Protein AF-A0A920VA61-F1 (afdb_monomer_lite)

pLDDT: mean 78.18, std 18.2, range [31.7, 97.75]

Secondary structure (DSSP, 8-state):
-------TTT--TTT--EEEE--TT-B-SS--S--SSEE-TT--EEPPPPBTTB--HHHHHHHHHHHHHHHTT--HHHHHHHHHHHHHHHHHSSTTGGGGGGTT--GGGGTTTTSBSSSSSBPTT--GGGSHHHHHH---SSS-TTSSS---EEEE-----S--S--S--SS-TT----S----

Radius of gyration: 20.21 Å; chains: 1; bounding box: 41×52×52 Å

Sequence (184 aa):
MERITRTSKNIRPDYNSVVEIYSGHGNSEQFYDFLEVNTDENGNISCPEPTSNYLPSCYQAGVIMKKLCLDEGKSESTCTDLATKTRDEFNKFPGASGIRVLFGADNQSWLDAGQARNTYLPAFNYRPKKSVQYALALRNEGYGDDKDRFRWGFIGSSDTHSSRAGHGFKQLLREMQPNHGSRQ

Structure (mmCIF, N/CA/C/O backbone):
data_AF-A0A920VA61-F1
#
_entry.id   AF-A0A920VA61-F1
#
loop_
_atom_site.group_PDB
_atom_site.id
_atom_site.type_symbol
_atom_site.label_atom_id
_atom_site.label_alt_id
_atom_site.label_comp_id
_atom_site.label_asym_id
_atom_site.label_entity_id
_atom_site.label_seq_id
_atom_site.pdbx_PDB_ins_code
_atom_site.Cartn_x
_atom_site.Cartn_y
_atom_site.Cartn_z
_atom_site.occupancy
_atom_site.B_iso_or_equiv
_atom_site.auth_seq_id
_atom_site.auth_comp_id
_atom_site.auth_asym_id
_atom_site.auth_atom_id
_atom_site.pdbx_PDB_model_num
ATOM 1 N N . MET A 1 1 ? 0.201 14.032 -11.549 1.00 33.72 1 MET A N 1
ATOM 2 C CA . MET A 1 1 ? 1.434 13.239 -11.772 1.00 33.72 1 MET A CA 1
ATOM 3 C C . MET A 1 1 ? 2.609 14.027 -11.220 1.00 33.72 1 MET A C 1
ATOM 5 O O . MET A 1 1 ? 3.265 14.759 -11.950 1.00 33.72 1 MET A O 1
ATOM 9 N N . GLU A 1 2 ? 2.795 13.977 -9.906 1.00 36.62 2 GLU A N 1
ATOM 10 C CA . GLU A 1 2 ? 3.690 14.898 -9.208 1.00 36.62 2 GLU A CA 1
ATOM 11 C C . GLU A 1 2 ? 5.118 14.353 -9.127 1.00 36.62 2 GLU A C 1
ATOM 13 O O . GLU A 1 2 ? 5.369 13.150 -8.990 1.00 36.62 2 GLU A O 1
ATOM 18 N N . ARG A 1 3 ? 6.047 15.282 -9.322 1.00 38.53 3 ARG A N 1
ATOM 19 C CA . ARG A 1 3 ? 7.444 15.105 -9.694 1.00 38.53 3 ARG A CA 1
ATOM 20 C C . ARG A 1 3 ? 8.251 14.662 -8.468 1.00 38.53 3 ARG A C 1
ATOM 22 O O . ARG A 1 3 ? 9.021 15.445 -7.928 1.00 38.53 3 ARG A O 1
ATOM 29 N N . ILE A 1 4 ? 8.106 13.403 -8.032 1.00 45.41 4 ILE A N 1
ATOM 30 C CA . ILE A 1 4 ? 9.062 12.798 -7.087 1.00 45.41 4 ILE A CA 1
ATOM 31 C C . ILE A 1 4 ? 10.419 12.745 -7.791 1.00 45.41 4 ILE A C 1
ATOM 33 O O . ILE A 1 4 ? 10.685 11.857 -8.597 1.00 45.41 4 ILE A O 1
ATOM 37 N N . THR A 1 5 ? 11.200 13.799 -7.558 1.00 41.66 5 THR A N 1
ATOM 38 C CA . THR A 1 5 ? 12.639 13.962 -7.776 1.00 41.66 5 THR A CA 1
ATOM 39 C C . THR A 1 5 ? 13.275 12.932 -8.713 1.00 41.66 5 THR A C 1
ATOM 41 O O . THR A 1 5 ? 14.018 12.043 -8.304 1.00 41.66 5 THR A O 1
ATOM 44 N N . ARG A 1 6 ? 13.072 13.129 -10.023 1.00 47.88 6 ARG A N 1
ATOM 45 C CA . ARG A 1 6 ? 13.936 12.583 -11.085 1.00 47.88 6 ARG A CA 1
ATOM 46 C C . ARG A 1 6 ? 15.302 13.290 -11.081 1.00 47.88 6 ARG A C 1
ATOM 48 O O . ARG A 1 6 ? 15.748 13.811 -12.095 1.00 47.88 6 ARG A O 1
ATOM 55 N N . THR A 1 7 ? 15.934 13.409 -9.918 1.00 46.28 7 THR A N 1
ATOM 56 C CA . THR A 1 7 ? 17.282 13.962 -9.789 1.00 46.28 7 THR A CA 1
ATOM 57 C C . THR A 1 7 ? 18.293 12.827 -9.926 1.00 46.28 7 THR A C 1
ATOM 59 O O . THR A 1 7 ? 18.050 11.694 -9.505 1.00 46.28 7 THR A O 1
ATOM 62 N N . SER A 1 8 ? 19.455 13.123 -10.509 1.00 50.84 8 SER A N 1
ATOM 63 C CA . SER A 1 8 ? 20.510 12.142 -10.809 1.00 50.84 8 SER A CA 1
ATOM 64 C C . SER A 1 8 ? 21.025 11.348 -9.600 1.00 50.84 8 SER A C 1
ATOM 66 O O . SER A 1 8 ? 21.636 10.299 -9.775 1.00 50.84 8 SER A O 1
ATOM 68 N N . LYS A 1 9 ? 20.771 11.810 -8.366 1.00 54.69 9 LYS A N 1
ATOM 69 C CA . LYS A 1 9 ? 21.182 11.107 -7.140 1.00 54.69 9 LYS A CA 1
ATOM 70 C C . LYS A 1 9 ? 20.395 9.817 -6.876 1.00 54.69 9 LYS A C 1
ATOM 72 O O . LYS A 1 9 ? 20.968 8.897 -6.302 1.00 54.69 9 LYS A O 1
ATOM 77 N N . ASN A 1 10 ? 19.128 9.733 -7.296 1.00 57.53 10 ASN A N 1
ATOM 78 C CA . ASN A 1 10 ? 18.226 8.640 -6.899 1.00 57.53 10 ASN A CA 1
ATOM 79 C C . ASN A 1 10 ? 17.954 7.609 -8.008 1.00 57.53 10 ASN A C 1
ATOM 81 O O . ASN A 1 10 ? 17.426 6.536 -7.726 1.00 57.53 10 ASN A O 1
ATOM 85 N N . ILE A 1 11 ? 18.316 7.906 -9.259 1.00 66.56 11 ILE A N 1
ATOM 86 C CA . ILE A 1 11 ? 18.163 6.998 -10.402 1.00 66.56 11 ILE A CA 1
ATOM 87 C C . ILE A 1 11 ? 19.567 6.615 -10.874 1.00 66.56 11 ILE A C 1
ATOM 89 O O . ILE A 1 11 ? 20.287 7.448 -11.419 1.00 66.56 11 ILE A O 1
ATOM 93 N N . ARG A 1 12 ? 19.962 5.357 -10.639 1.00 67.44 12 ARG A N 1
ATOM 94 C CA . ARG A 1 12 ? 21.298 4.814 -10.951 1.00 67.44 12 ARG A CA 1
ATOM 95 C C . ARG A 1 12 ? 21.207 3.608 -11.898 1.00 67.44 12 ARG A C 1
ATOM 97 O O . ARG A 1 12 ? 21.335 2.470 -11.440 1.00 67.44 12 ARG A O 1
ATOM 104 N N . PRO A 1 13 ? 20.959 3.820 -13.206 1.00 71.06 13 PRO A N 1
ATOM 105 C CA . PRO A 1 13 ? 20.858 2.733 -14.185 1.00 71.06 13 PRO A CA 1
ATOM 106 C C . PRO A 1 13 ? 22.160 1.940 -14.354 1.00 71.06 13 PRO A C 1
ATOM 108 O O . PRO A 1 13 ? 22.141 0.825 -14.855 1.00 71.06 13 PRO A O 1
ATOM 111 N N . ASP A 1 14 ? 23.281 2.521 -13.929 1.00 70.62 14 ASP A N 1
ATOM 112 C CA . ASP A 1 14 ? 24.632 1.973 -13.997 1.00 70.62 14 ASP A CA 1
ATOM 113 C C . ASP A 1 14 ? 24.973 0.993 -12.862 1.00 70.62 14 ASP A C 1
ATOM 115 O O . ASP A 1 14 ? 25.977 0.293 -12.955 1.00 70.62 14 ASP A O 1
ATOM 119 N N . TYR A 1 15 ? 24.177 0.945 -11.787 1.00 71.44 15 TYR A N 1
ATOM 120 C CA . TYR A 1 15 ? 24.541 0.207 -10.570 1.00 71.44 15 TYR A CA 1
ATOM 121 C C . TYR A 1 15 ? 24.052 -1.247 -10.553 1.00 71.44 15 TYR A C 1
ATOM 123 O O . TYR A 1 15 ? 24.735 -2.121 -10.032 1.00 71.44 15 TYR A O 1
ATOM 131 N N . ASN A 1 16 ? 22.880 -1.513 -11.135 1.00 71.06 16 ASN A N 1
ATOM 132 C CA . ASN A 1 16 ? 22.281 -2.847 -11.189 1.00 71.06 16 ASN A CA 1
ATOM 133 C C . ASN A 1 16 ? 21.978 -3.195 -12.645 1.00 71.06 16 ASN A C 1
ATOM 135 O O . ASN A 1 16 ? 21.268 -2.443 -13.310 1.00 71.06 16 ASN A O 1
ATOM 139 N N . SER A 1 17 ? 22.487 -4.330 -13.125 1.00 79.88 17 SER A N 1
ATOM 140 C CA . SER A 1 17 ? 22.298 -4.800 -14.505 1.00 79.88 17 SER A CA 1
ATOM 141 C C . SER A 1 17 ? 21.297 -5.949 -14.631 1.00 79.88 17 SER A C 1
ATOM 143 O O . SER A 1 17 ? 20.856 -6.244 -15.739 1.00 79.88 17 SER A O 1
ATOM 145 N N . VAL A 1 18 ? 20.918 -6.589 -13.522 1.00 86.94 18 VAL A N 1
ATOM 146 C CA . VAL A 1 18 ? 19.998 -7.733 -13.492 1.00 86.94 18 VAL A CA 1
ATOM 147 C C . VAL A 1 18 ? 18.999 -7.564 -12.353 1.00 86.94 18 VAL A C 1
ATOM 149 O O . VAL A 1 18 ? 19.363 -7.095 -11.276 1.00 86.94 18 VAL A O 1
ATOM 152 N N . VAL A 1 19 ? 17.750 -7.962 -12.595 1.00 87.31 19 VAL A N 1
ATOM 153 C CA . VAL A 1 19 ? 16.692 -8.055 -11.584 1.00 87.31 19 VAL A CA 1
ATOM 154 C C . VAL A 1 19 ? 16.135 -9.474 -11.569 1.00 87.31 19 VAL A C 1
ATOM 156 O O . VAL A 1 19 ? 15.810 -10.036 -12.617 1.00 87.31 19 VAL A O 1
ATOM 159 N N . GLU A 1 20 ? 16.032 -10.049 -10.374 1.00 84.38 20 GLU A N 1
ATOM 160 C CA . GLU A 1 20 ? 15.260 -11.269 -10.159 1.00 84.38 20 GLU A CA 1
ATOM 161 C C . GLU A 1 20 ? 13.772 -10.928 -10.225 1.00 84.38 20 GLU A C 1
ATOM 163 O O . GLU A 1 20 ? 13.302 -10.026 -9.532 1.00 84.38 20 GLU A O 1
ATOM 168 N N . ILE A 1 21 ? 13.054 -11.618 -11.102 1.00 81.19 21 ILE A N 1
ATOM 169 C CA . ILE A 1 21 ? 11.605 -11.518 -11.254 1.00 81.19 21 ILE A CA 1
ATOM 170 C C . ILE A 1 21 ? 11.008 -12.876 -10.950 1.00 81.19 21 ILE A C 1
ATOM 172 O O . ILE A 1 21 ? 11.644 -13.883 -11.246 1.00 81.19 21 ILE A O 1
ATOM 176 N N . TYR A 1 22 ? 9.773 -12.905 -10.454 1.00 70.25 22 TYR A N 1
ATOM 177 C CA . TYR A 1 22 ? 9.118 -14.135 -10.010 1.00 70.25 22 TYR A CA 1
ATOM 178 C C . TYR A 1 22 ? 9.827 -14.708 -8.773 1.00 70.25 22 TYR A C 1
ATOM 180 O O . TYR A 1 22 ? 10.941 -15.203 -8.844 1.00 70.25 22 TYR A O 1
ATOM 188 N N . SER A 1 23 ? 9.159 -14.625 -7.626 1.00 65.38 23 SER A N 1
ATOM 189 C CA . SER A 1 23 ? 9.525 -15.306 -6.383 1.00 65.38 23 SER A CA 1
ATOM 190 C C . SER A 1 23 ? 8.261 -15.969 -5.836 1.00 65.38 23 SER A C 1
ATOM 192 O O . SER A 1 23 ? 7.143 -15.482 -6.044 1.00 65.38 23 SER A O 1
ATOM 194 N N . GLY A 1 24 ? 8.406 -17.085 -5.117 1.00 63.78 24 GLY A N 1
ATOM 195 C CA . GLY A 1 24 ? 7.288 -17.723 -4.417 1.00 63.78 24 GLY A CA 1
ATOM 196 C C . GLY A 1 24 ? 6.552 -16.797 -3.432 1.00 63.78 24 GLY A C 1
ATOM 197 O O . GLY A 1 24 ? 5.449 -17.137 -3.003 1.00 63.78 24 GLY A O 1
ATOM 198 N N . HIS A 1 25 ? 7.127 -15.633 -3.106 1.00 66.38 25 HIS A N 1
ATOM 199 C CA . HIS A 1 25 ? 6.626 -14.653 -2.140 1.00 66.38 25 HIS A CA 1
ATOM 200 C C . HIS A 1 25 ? 5.669 -13.584 -2.712 1.00 66.38 25 HIS A C 1
ATOM 202 O O . HIS A 1 25 ? 5.235 -12.705 -1.967 1.00 66.38 25 HIS A O 1
ATOM 208 N N . GLY A 1 26 ? 5.289 -13.670 -3.993 1.00 71.12 26 GLY A N 1
ATOM 209 C CA . GLY A 1 26 ? 4.252 -12.823 -4.603 1.00 71.12 26 GLY A CA 1
ATOM 210 C C . GLY A 1 26 ? 4.742 -11.940 -5.754 1.00 71.12 26 GLY A C 1
ATOM 211 O O . GLY A 1 26 ? 5.937 -11.820 -6.005 1.00 71.12 26 GLY A O 1
ATOM 212 N N . ASN A 1 27 ? 3.797 -11.338 -6.479 1.00 79.00 27 ASN A N 1
ATOM 213 C CA . ASN A 1 27 ? 4.038 -10.455 -7.620 1.00 79.00 27 ASN A CA 1
ATOM 214 C C . ASN A 1 27 ? 4.341 -9.031 -7.126 1.00 79.00 27 ASN A C 1
ATOM 216 O O . ASN A 1 27 ? 3.479 -8.348 -6.563 1.00 79.00 27 ASN A O 1
ATOM 220 N N . SER A 1 28 ? 5.582 -8.594 -7.337 1.00 81.88 28 SER A N 1
ATOM 221 C CA . SER A 1 28 ? 6.092 -7.276 -6.935 1.00 81.88 28 SER A CA 1
ATOM 222 C C . SER A 1 28 ? 6.462 -6.387 -8.132 1.00 81.88 28 SER A C 1
ATOM 224 O O . SER A 1 28 ? 6.746 -5.196 -7.990 1.00 81.88 28 SER A O 1
ATOM 226 N N . GLU A 1 29 ? 6.442 -6.954 -9.334 1.00 87.12 29 GLU A N 1
ATOM 227 C CA . GLU A 1 29 ? 7.012 -6.373 -10.540 1.00 87.12 29 GLU A CA 1
ATOM 228 C C . GLU A 1 29 ? 6.020 -5.471 -11.274 1.00 87.12 29 GLU A C 1
ATOM 230 O O . GLU A 1 29 ? 6.430 -4.489 -11.899 1.00 87.12 29 GLU A O 1
ATOM 235 N N . GLN A 1 30 ? 4.726 -5.797 -11.205 1.00 89.12 30 GLN A N 1
ATOM 236 C CA . GLN A 1 30 ? 3.655 -5.028 -11.838 1.00 89.12 30 GLN A CA 1
ATOM 237 C C . GLN A 1 30 ? 3.423 -3.713 -11.109 1.00 89.12 30 GLN A C 1
ATOM 239 O O . GLN A 1 30 ? 3.317 -3.755 -9.897 1.00 89.12 30 GLN A O 1
ATOM 244 N N . PHE A 1 31 ? 3.278 -2.590 -11.816 1.00 91.19 31 PHE A N 1
ATOM 245 C CA . PHE A 1 31 ? 2.952 -1.281 -11.244 1.00 91.19 31 PHE A CA 1
ATOM 246 C C . PHE A 1 31 ? 1.446 -1.127 -10.976 1.00 91.19 31 PHE A C 1
ATOM 248 O O . PHE A 1 31 ? 0.617 -1.563 -11.776 1.00 91.19 31 PHE A O 1
ATOM 255 N N . TYR A 1 32 ? 1.106 -0.429 -9.890 1.00 90.12 32 TYR A N 1
ATOM 256 C CA . TYR A 1 32 ? -0.264 -0.050 -9.544 1.00 90.12 32 TYR A CA 1
ATOM 257 C C . TYR A 1 32 ? -0.347 1.443 -9.231 1.00 90.12 32 TYR A C 1
ATOM 259 O O . TYR A 1 32 ? 0.522 1.994 -8.560 1.00 90.12 32 TYR A O 1
ATOM 267 N N . ASP A 1 33 ? -1.412 2.099 -9.684 1.00 90.06 33 ASP A N 1
ATOM 268 C CA . ASP A 1 33 ? -1.603 3.536 -9.476 1.00 90.06 33 ASP A CA 1
ATOM 269 C C . ASP A 1 33 ? -2.305 3.818 -8.139 1.00 90.06 33 ASP A C 1
ATOM 271 O O . ASP A 1 33 ? -3.480 4.176 -8.074 1.00 90.06 33 ASP A O 1
ATOM 275 N N . PHE A 1 34 ? -1.587 3.574 -7.045 1.00 91.00 34 PHE A N 1
ATOM 276 C CA . PHE A 1 34 ? -1.954 4.029 -5.707 1.00 91.00 34 PHE A CA 1
ATOM 277 C C . PHE A 1 34 ? -0.714 4.536 -4.974 1.00 91.00 34 PHE A C 1
ATOM 279 O O . PHE A 1 34 ? 0.418 4.339 -5.418 1.00 91.00 34 PHE A O 1
ATOM 286 N N . LEU A 1 35 ? -0.922 5.197 -3.840 1.00 88.50 35 LEU A N 1
ATOM 287 C CA . LEU A 1 35 ? 0.160 5.626 -2.964 1.00 88.50 35 LEU A CA 1
ATOM 288 C C . LEU A 1 35 ? -0.001 4.962 -1.604 1.00 88.50 35 LEU A C 1
ATOM 290 O O . LEU A 1 35 ? -1.079 4.933 -1.019 1.00 88.50 35 LEU A O 1
ATOM 294 N N . GLU A 1 36 ? 1.102 4.430 -1.101 1.00 88.62 36 GLU A N 1
ATOM 295 C CA . GLU A 1 36 ? 1.215 3.921 0.258 1.00 88.62 36 GLU A CA 1
ATOM 296 C C . GLU A 1 36 ? 1.186 5.043 1.305 1.00 88.62 36 GLU A C 1
ATOM 298 O O . GLU A 1 36 ? 0.766 4.828 2.440 1.00 88.62 36 GLU A O 1
ATOM 303 N N . VAL A 1 37 ? 1.701 6.206 0.907 1.00 89.00 37 VAL A N 1
ATOM 304 C CA . VAL A 1 37 ? 2.064 7.371 1.704 1.00 89.00 37 VAL A CA 1
ATOM 305 C C . VAL A 1 37 ? 2.105 8.553 0.734 1.00 89.00 37 VAL A C 1
ATOM 307 O O . VAL A 1 37 ? 2.678 8.443 -0.352 1.00 89.00 37 VAL A O 1
ATOM 310 N N . ASN A 1 38 ? 1.518 9.679 1.120 1.00 89.19 38 ASN A N 1
ATOM 311 C CA . ASN A 1 38 ? 1.652 10.931 0.390 1.00 89.19 38 ASN A CA 1
ATOM 312 C C . ASN A 1 38 ? 2.906 11.661 0.866 1.00 89.19 38 ASN A C 1
ATOM 314 O O . ASN A 1 38 ? 3.210 11.676 2.058 1.00 89.19 38 ASN A O 1
ATOM 318 N N . THR A 1 39 ? 3.633 12.272 -0.061 1.00 86.94 39 THR A N 1
ATOM 319 C CA . THR A 1 39 ? 4.787 13.116 0.254 1.00 86.94 39 THR A CA 1
ATOM 320 C C . THR A 1 39 ? 4.641 14.417 -0.511 1.00 86.94 39 THR A C 1
ATOM 322 O O . THR A 1 39 ? 4.527 14.377 -1.736 1.00 86.94 39 THR A O 1
ATOM 325 N N . ASP A 1 40 ? 4.599 15.537 0.206 1.00 87.19 40 ASP A N 1
ATOM 326 C CA . ASP A 1 40 ? 4.502 16.867 -0.399 1.00 87.19 40 ASP A CA 1
ATOM 327 C C . ASP A 1 40 ? 5.866 17.364 -0.925 1.00 87.19 40 ASP A C 1
ATOM 329 O O . ASP A 1 40 ? 6.901 16.710 -0.762 1.00 87.19 40 ASP A O 1
ATOM 333 N N . GLU A 1 41 ? 5.879 18.537 -1.562 1.00 84.88 41 GLU A N 1
ATOM 334 C CA . GLU A 1 41 ? 7.100 19.150 -2.110 1.00 84.88 41 GLU A CA 1
ATOM 335 C C . GLU A 1 41 ? 8.163 19.467 -1.043 1.00 84.88 41 GLU A C 1
ATOM 337 O O . GLU A 1 41 ? 9.357 19.491 -1.344 1.00 84.88 41 GLU A O 1
ATOM 342 N N . ASN A 1 42 ? 7.743 19.664 0.210 1.00 84.75 42 ASN A N 1
ATOM 343 C CA . ASN A 1 42 ? 8.620 19.931 1.349 1.00 84.75 42 ASN A CA 1
ATOM 344 C C . ASN A 1 42 ? 9.154 18.638 1.993 1.00 84.75 42 ASN A C 1
ATOM 346 O O . ASN A 1 42 ? 9.968 18.699 2.915 1.00 84.75 42 ASN A O 1
ATOM 350 N N . GLY A 1 43 ? 8.715 17.469 1.517 1.00 83.12 43 GLY A N 1
ATOM 351 C CA . GLY A 1 43 ? 9.067 16.166 2.070 1.00 83.12 43 GLY A CA 1
ATOM 352 C C . GLY A 1 43 ? 8.220 15.747 3.273 1.00 83.12 43 GLY A C 1
ATOM 353 O O . GLY A 1 43 ? 8.546 14.745 3.912 1.00 83.12 43 GLY A O 1
ATOM 354 N N . ASN A 1 44 ? 7.142 16.468 3.594 1.00 86.25 44 ASN A N 1
ATOM 355 C CA . ASN A 1 44 ? 6.228 16.064 4.654 1.00 86.25 44 ASN A CA 1
ATOM 356 C C . ASN A 1 44 ? 5.419 14.855 4.209 1.00 86.25 44 ASN A C 1
ATOM 358 O O . ASN A 1 44 ? 4.913 14.783 3.088 1.00 86.25 44 ASN A O 1
ATOM 362 N N . ILE A 1 45 ? 5.280 13.917 5.133 1.00 88.62 45 ILE A N 1
ATOM 363 C CA . ILE A 1 45 ? 4.609 12.649 4.918 1.00 88.62 45 ILE A CA 1
ATOM 364 C C . ILE A 1 45 ? 3.188 12.724 5.483 1.00 88.62 45 ILE A C 1
ATOM 366 O O . ILE A 1 45 ? 3.005 13.104 6.637 1.00 88.62 45 ILE A O 1
ATOM 370 N N . SER A 1 46 ? 2.192 12.302 4.704 1.00 90.25 46 SER A N 1
ATOM 371 C CA . SER A 1 46 ? 0.806 12.163 5.161 1.00 90.25 46 SER A CA 1
ATOM 372 C C . SER A 1 46 ? 0.179 10.841 4.721 1.00 90.25 46 SER A C 1
ATOM 374 O O . SER A 1 46 ? 0.647 10.167 3.798 1.00 90.25 46 SER A O 1
ATOM 376 N N . CYS A 1 47 ? -0.865 10.420 5.434 1.00 92.69 47 CYS A N 1
ATOM 377 C CA . CYS A 1 47 ? -1.571 9.180 5.139 1.00 92.69 47 CYS A CA 1
ATOM 378 C C . CYS A 1 47 ? -2.594 9.392 4.004 1.00 92.69 47 CYS A C 1
ATOM 380 O O . CYS A 1 47 ? -3.450 10.266 4.139 1.00 92.69 47 CYS A O 1
ATOM 382 N N . PRO A 1 48 ? -2.530 8.633 2.895 1.00 93.25 48 PRO A N 1
ATOM 383 C CA . PRO A 1 48 ? -3.514 8.727 1.823 1.00 93.25 48 PRO A CA 1
ATOM 384 C C . PRO A 1 48 ? -4.865 8.138 2.236 1.00 93.25 48 PRO A C 1
ATOM 386 O O . PRO A 1 48 ? -4.948 7.273 3.110 1.00 93.25 48 PRO A O 1
ATOM 389 N N . GLU A 1 49 ? -5.921 8.587 1.560 1.00 94.44 49 GLU A N 1
ATOM 390 C CA . GLU A 1 49 ? -7.249 7.991 1.689 1.00 94.44 49 GLU A CA 1
ATOM 391 C C . GLU A 1 49 ? -7.308 6.613 0.997 1.00 94.44 49 GLU A C 1
ATOM 393 O O . GLU A 1 49 ? -6.610 6.388 -0.002 1.00 94.44 49 GLU A O 1
ATOM 398 N N . PRO A 1 50 ? -8.133 5.672 1.492 1.00 95.44 50 PRO A N 1
ATOM 399 C CA . PRO A 1 50 ? -8.330 4.380 0.854 1.00 95.44 50 PRO A CA 1
ATOM 400 C C . PRO A 1 50 ? -8.926 4.519 -0.543 1.00 95.44 50 PRO A C 1
ATOM 402 O O . PRO A 1 50 ? -9.745 5.395 -0.819 1.00 95.44 50 PRO A O 1
ATOM 405 N N . THR A 1 51 ? -8.571 3.585 -1.416 1.00 93.81 51 THR A N 1
ATOM 406 C CA . THR A 1 51 ? -9.144 3.474 -2.759 1.00 93.81 51 THR A CA 1
ATOM 407 C C . THR A 1 51 ? -9.817 2.117 -2.929 1.00 93.81 51 THR A C 1
ATOM 409 O O . THR A 1 51 ? -9.673 1.215 -2.099 1.00 93.81 51 THR A O 1
ATOM 412 N N . SER A 1 52 ? -10.530 1.924 -4.040 1.00 92.44 52 SER A N 1
ATOM 413 C CA . SER A 1 52 ? -11.057 0.603 -4.399 1.00 92.44 52 SER A CA 1
ATOM 414 C C . SER A 1 52 ? -9.950 -0.452 -4.523 1.00 92.44 52 SER A C 1
ATOM 416 O O . SER A 1 52 ? -10.183 -1.615 -4.202 1.00 92.44 52 SER A O 1
ATOM 418 N N . ASN A 1 53 ? -8.742 -0.041 -4.920 1.00 91.69 53 ASN A N 1
ATOM 419 C CA . ASN A 1 53 ? -7.626 -0.929 -5.234 1.00 91.69 53 ASN A CA 1
ATOM 420 C C . ASN A 1 53 ? -6.594 -1.077 -4.103 1.00 91.69 53 ASN A C 1
ATOM 422 O O . ASN A 1 53 ? -5.699 -1.915 -4.216 1.00 91.69 53 ASN A O 1
ATOM 426 N N . TYR A 1 54 ? -6.682 -0.280 -3.034 1.00 94.62 54 TYR A N 1
ATOM 427 C CA . TYR A 1 54 ? -5.683 -0.289 -1.966 1.00 94.62 54 TYR A CA 1
ATOM 428 C C . TYR A 1 54 ? -6.210 0.311 -0.660 1.00 94.62 54 TYR A C 1
ATOM 430 O O . TYR A 1 54 ? -6.803 1.393 -0.659 1.00 94.62 54 TYR A O 1
ATOM 438 N N . LEU A 1 55 ? -5.927 -0.370 0.454 1.00 95.38 55 LEU A N 1
ATOM 439 C CA . LEU A 1 55 ? -6.153 0.118 1.813 1.00 95.38 55 LEU A CA 1
ATOM 440 C C . LEU A 1 55 ? -4.802 0.483 2.460 1.00 95.38 55 LEU A C 1
ATOM 442 O O . LEU A 1 55 ? -4.016 -0.415 2.767 1.00 95.38 55 LEU A O 1
ATOM 446 N N . PRO A 1 56 ? -4.508 1.774 2.697 1.00 94.38 56 PRO A N 1
ATOM 447 C CA . PRO A 1 56 ? -3.275 2.182 3.362 1.00 94.38 56 PRO A CA 1
ATOM 448 C C . PRO A 1 56 ? -3.204 1.689 4.811 1.00 94.38 56 PRO A C 1
ATOM 450 O O . PRO A 1 56 ? -4.131 1.893 5.597 1.00 94.38 56 PRO A O 1
ATOM 453 N N . SER A 1 57 ? -2.071 1.103 5.207 1.00 93.75 57 SER A N 1
ATOM 454 C CA . SER A 1 57 ? -1.879 0.599 6.576 1.00 93.75 57 SER A CA 1
ATOM 455 C C . SER A 1 57 ? -1.954 1.700 7.635 1.00 93.75 57 SER A C 1
ATOM 457 O O . SER A 1 57 ? -2.524 1.472 8.697 1.00 93.75 57 SER A O 1
ATOM 459 N N . CYS A 1 58 ? -1.477 2.916 7.337 1.00 94.56 58 CYS A N 1
ATOM 460 C CA . CYS A 1 58 ? -1.644 4.064 8.234 1.00 94.56 58 CYS A CA 1
ATOM 461 C C . CYS A 1 58 ? -3.126 4.385 8.473 1.00 94.56 58 CYS A C 1
ATOM 463 O O . CYS A 1 58 ? -3.529 4.642 9.606 1.00 94.56 58 CYS A O 1
ATOM 465 N N . TYR A 1 59 ? -3.959 4.295 7.430 1.00 96.06 59 TYR A N 1
ATOM 466 C CA . TYR A 1 59 ? -5.385 4.580 7.524 1.00 96.06 59 TYR A CA 1
ATOM 467 C C . TYR A 1 59 ? -6.080 3.539 8.392 1.00 96.06 59 TYR A C 1
ATOM 469 O O . TYR A 1 59 ? -6.807 3.899 9.324 1.00 96.06 59 TYR A O 1
ATOM 477 N N . GLN A 1 60 ? -5.802 2.260 8.118 1.00 96.50 60 GLN A N 1
ATOM 478 C CA . GLN A 1 60 ? -6.362 1.151 8.879 1.00 96.50 60 GLN A CA 1
ATOM 479 C C . GLN A 1 60 ? -5.919 1.187 10.342 1.00 96.50 60 GLN A C 1
ATOM 481 O O . GLN A 1 60 ? -6.734 0.921 11.219 1.00 96.50 60 GLN A O 1
ATOM 486 N N . ALA A 1 61 ? -4.688 1.618 10.635 1.00 96.12 61 ALA A N 1
ATOM 487 C CA . ALA A 1 61 ? -4.249 1.837 12.010 1.00 96.12 61 ALA A CA 1
ATOM 488 C C . ALA A 1 61 ? -5.152 2.850 12.742 1.00 96.12 61 ALA A C 1
ATOM 490 O O . ALA A 1 61 ? -5.589 2.605 13.865 1.00 96.12 61 ALA A O 1
ATOM 491 N N . GLY A 1 62 ? -5.513 3.958 12.088 1.00 96.75 62 GLY A N 1
ATOM 492 C CA . GLY A 1 62 ? -6.475 4.913 12.644 1.00 96.75 62 GLY A CA 1
ATOM 493 C C . GLY A 1 62 ? -7.860 4.300 12.888 1.00 96.75 62 GLY A C 1
ATOM 494 O O . GLY A 1 62 ? -8.464 4.553 13.927 1.00 96.75 62 GLY A O 1
ATOM 495 N N . VAL A 1 63 ? -8.352 3.459 11.970 1.00 97.19 63 VAL A N 1
ATOM 496 C CA . VAL A 1 63 ? -9.640 2.750 12.125 1.00 97.19 63 VAL A CA 1
ATOM 497 C C . VAL A 1 63 ? -9.608 1.805 13.327 1.00 97.19 63 VAL A C 1
ATOM 499 O O . VAL A 1 63 ? -10.527 1.827 14.147 1.00 97.19 63 VAL A O 1
ATOM 502 N N . ILE A 1 64 ? -8.537 1.019 13.465 1.00 97.25 64 ILE A N 1
ATOM 503 C CA . ILE A 1 64 ? -8.342 0.105 14.595 1.00 97.25 64 ILE A CA 1
ATOM 504 C C . ILE A 1 64 ? -8.300 0.896 15.905 1.00 97.25 64 ILE A C 1
ATOM 506 O O . ILE A 1 64 ? -9.022 0.558 16.839 1.00 97.25 64 ILE A O 1
ATOM 510 N N . MET A 1 65 ? -7.520 1.980 15.971 1.00 96.81 65 MET A N 1
ATOM 511 C CA . MET A 1 65 ? -7.428 2.801 17.180 1.00 96.81 65 MET A CA 1
ATOM 512 C C . MET A 1 65 ? -8.758 3.447 17.553 1.00 96.81 65 MET A C 1
ATOM 514 O O . MET A 1 65 ? -9.129 3.447 18.725 1.00 96.81 65 MET A O 1
ATOM 518 N N . LYS A 1 66 ? -9.510 3.952 16.569 1.00 97.06 66 LYS A N 1
ATOM 519 C CA . LYS A 1 66 ? -10.843 4.503 16.817 1.00 97.06 66 LYS A CA 1
ATOM 520 C C . LYS A 1 66 ? -11.758 3.458 17.446 1.00 97.06 66 LYS A C 1
ATOM 522 O O . LYS A 1 66 ? -12.403 3.751 18.446 1.00 97.06 66 LYS A O 1
ATOM 527 N N . LYS A 1 67 ? -11.783 2.247 16.882 1.00 96.00 67 LYS A N 1
ATOM 528 C CA . LYS A 1 67 ? -12.594 1.138 17.393 1.00 96.00 67 LYS A CA 1
ATOM 529 C C . LYS A 1 67 ? -12.198 0.769 18.824 1.00 96.00 67 LYS A C 1
ATOM 531 O O . LYS A 1 67 ? -13.056 0.780 19.693 1.00 96.00 67 LYS A O 1
ATOM 536 N N . LEU A 1 68 ? -10.907 0.542 19.080 1.00 94.56 68 LEU A N 1
ATOM 537 C CA . LEU A 1 68 ? -10.402 0.219 20.421 1.00 94.56 68 LEU A CA 1
ATOM 538 C C . LEU A 1 68 ? -10.758 1.308 21.445 1.00 94.56 68 LEU A C 1
ATOM 540 O O . LEU A 1 68 ? -11.204 1.009 22.545 1.00 94.56 68 LEU A O 1
ATOM 544 N N . CYS A 1 69 ? -10.620 2.578 21.067 1.00 96.31 69 CYS A N 1
ATOM 545 C CA . CYS A 1 69 ? -10.968 3.711 21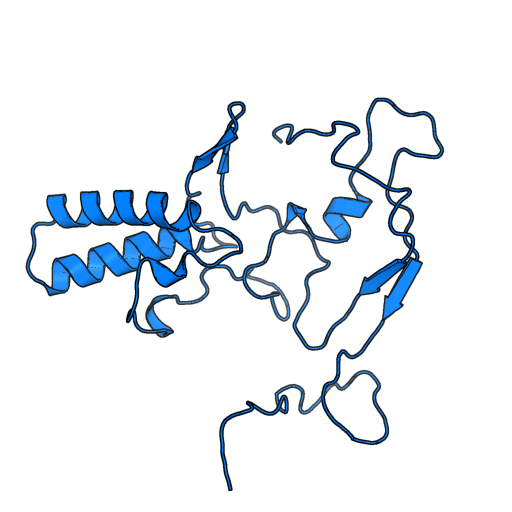.919 1.00 96.31 69 CYS A CA 1
ATOM 546 C C . CYS A 1 69 ? -12.472 3.783 22.252 1.00 96.31 69 CYS A C 1
ATOM 548 O O . CYS A 1 69 ? -12.835 4.131 23.378 1.00 96.31 69 CYS A O 1
ATOM 550 N N . LEU A 1 70 ? -13.343 3.454 21.293 1.00 96.44 70 LEU A N 1
ATOM 551 C CA . LEU A 1 70 ? -14.792 3.401 21.508 1.00 96.44 70 LEU A CA 1
ATOM 552 C C . LEU A 1 70 ? -15.199 2.195 22.358 1.00 96.44 70 LEU A C 1
ATOM 554 O O . LEU A 1 70 ? -16.058 2.335 23.225 1.00 96.44 70 LEU A O 1
ATOM 558 N N . ASP A 1 71 ? -14.546 1.047 22.165 1.00 94.81 71 ASP A N 1
ATOM 559 C CA . ASP A 1 71 ? -14.753 -0.156 22.980 1.00 94.81 71 ASP A CA 1
ATOM 560 C C . ASP A 1 71 ? -14.335 0.083 24.451 1.00 94.81 71 ASP A C 1
ATOM 562 O O . ASP A 1 71 ? -14.922 -0.489 25.368 1.00 94.81 71 ASP A O 1
ATOM 566 N N . GLU A 1 72 ? -13.386 0.998 24.699 1.00 94.94 72 GLU A N 1
ATOM 567 C CA . GLU A 1 72 ? -13.028 1.509 26.035 1.00 94.94 72 GLU A CA 1
ATOM 568 C C . GLU A 1 72 ? -14.035 2.532 26.614 1.00 94.94 72 GLU A C 1
ATOM 570 O O . GLU A 1 72 ? -13.855 3.012 27.735 1.00 94.94 72 GLU A O 1
ATOM 575 N N . GLY A 1 73 ? -15.086 2.898 25.874 1.00 96.12 73 GLY A N 1
ATOM 576 C CA . GLY A 1 73 ? -16.139 3.814 26.327 1.00 96.12 73 GLY A CA 1
ATOM 577 C C . GLY A 1 73 ? -15.764 5.300 26.300 1.00 96.12 73 GLY A C 1
ATOM 578 O O . GLY A 1 73 ? -16.387 6.104 26.997 1.00 96.12 73 GLY A O 1
ATOM 579 N N . LYS A 1 74 ? -14.745 5.693 25.524 1.00 96.50 74 LYS A N 1
ATOM 580 C CA . LYS A 1 74 ? -14.357 7.106 25.367 1.00 96.50 74 LYS A CA 1
ATOM 581 C C . LYS A 1 74 ? -15.273 7.835 24.383 1.00 96.50 74 LYS A C 1
ATOM 583 O O . LYS A 1 74 ? -16.032 7.229 23.631 1.00 96.50 74 LYS A O 1
ATOM 588 N N . SER A 1 75 ? -15.207 9.166 24.387 1.00 97.12 75 SER A N 1
ATOM 589 C CA . SER A 1 75 ? -16.035 9.987 23.503 1.00 97.12 75 SER A CA 1
ATOM 590 C C . SER A 1 75 ? -15.598 9.902 22.038 1.00 97.12 75 SER A C 1
ATOM 592 O O . SER A 1 75 ? -14.410 9.802 21.724 1.00 97.12 75 SER A O 1
ATOM 594 N N . GLU A 1 76 ? -16.569 10.046 21.134 1.00 96.62 76 GLU A N 1
ATOM 595 C CA . GLU A 1 76 ? -16.360 10.041 19.680 1.00 96.62 76 GLU A CA 1
ATOM 596 C C . GLU A 1 76 ? -15.304 11.063 19.222 1.00 96.62 76 GLU A C 1
ATOM 598 O O . GLU A 1 76 ? -14.484 10.768 18.347 1.00 96.62 76 GLU A O 1
ATOM 603 N N . SER A 1 77 ? -15.282 12.252 19.839 1.00 97.06 77 SER A N 1
ATOM 604 C CA . SER A 1 77 ? -14.284 13.286 19.543 1.00 97.06 77 SER A CA 1
ATOM 605 C C . SER A 1 77 ? -12.876 12.841 19.934 1.00 97.06 77 SER A C 1
ATOM 607 O O . SER A 1 77 ? -11.965 12.895 19.113 1.00 97.06 77 SER A O 1
ATOM 609 N N . THR A 1 78 ? -12.713 12.294 21.142 1.00 97.12 78 THR A N 1
ATOM 610 C CA . THR A 1 78 ? -11.416 11.805 21.633 1.00 97.12 78 THR A CA 1
ATOM 611 C C . THR A 1 78 ? -10.892 10.665 20.764 1.00 97.12 78 THR A C 1
ATOM 613 O O . THR A 1 78 ? -9.710 10.635 20.423 1.00 97.12 78 THR A O 1
ATOM 616 N N . CYS A 1 79 ? -11.764 9.740 20.361 1.00 97.75 79 CYS A N 1
ATOM 617 C CA . CYS A 1 79 ? -11.371 8.616 19.517 1.00 97.75 79 CYS A CA 1
ATOM 618 C C . CYS A 1 79 ? -11.029 9.034 18.087 1.00 97.75 79 CYS A C 1
ATOM 620 O O . CYS A 1 79 ? -10.126 8.458 17.483 1.00 97.75 79 CYS A O 1
ATOM 622 N N . THR A 1 80 ? -11.695 10.059 17.555 1.00 97.56 80 THR A N 1
ATOM 623 C CA . THR A 1 80 ? -11.368 10.620 16.236 1.00 97.56 80 THR A CA 1
ATOM 624 C C . THR A 1 80 ? -10.022 11.354 16.254 1.00 97.56 80 THR A C 1
ATOM 626 O O . THR A 1 80 ? -9.211 11.172 15.340 1.00 97.56 80 THR A O 1
ATOM 629 N N . ASP A 1 81 ? -9.721 12.093 17.323 1.00 97.62 81 ASP A N 1
ATOM 630 C CA . ASP A 1 81 ? -8.417 12.741 17.505 1.00 97.62 81 ASP A CA 1
ATOM 631 C C . ASP A 1 81 ? -7.286 11.715 17.659 1.00 97.62 81 ASP A C 1
ATOM 633 O O . ASP A 1 81 ? -6.224 11.850 17.046 1.00 97.62 81 ASP A O 1
ATOM 637 N N . LEU A 1 82 ? -7.510 10.655 18.446 1.00 96.38 82 LEU A N 1
ATOM 638 C CA . LEU A 1 82 ? -6.549 9.561 18.609 1.00 96.38 82 LEU A CA 1
ATOM 639 C C . LEU A 1 82 ? -6.306 8.820 17.293 1.00 96.38 82 LEU A C 1
ATOM 641 O O . LEU A 1 82 ? -5.155 8.581 16.944 1.00 96.38 82 LEU A O 1
ATOM 645 N N . ALA A 1 83 ? -7.358 8.523 16.529 1.00 96.81 83 ALA A N 1
ATOM 646 C CA . ALA A 1 83 ? -7.236 7.894 15.217 1.00 96.81 83 ALA A CA 1
ATOM 647 C C . ALA A 1 83 ? -6.379 8.722 14.249 1.00 96.81 83 ALA A C 1
ATOM 649 O O . ALA A 1 83 ? -5.560 8.164 13.517 1.00 96.81 83 ALA A O 1
ATOM 650 N N . THR A 1 84 ? -6.540 10.047 14.272 1.00 95.62 84 THR A N 1
ATOM 651 C CA . THR A 1 84 ? -5.750 10.975 13.452 1.00 95.62 84 THR A CA 1
ATOM 652 C C . THR A 1 84 ? -4.281 10.949 13.868 1.00 95.62 84 THR A C 1
ATOM 654 O O . THR A 1 84 ? -3.415 10.693 13.036 1.00 95.62 84 THR A O 1
ATOM 657 N N . LYS A 1 85 ? -3.993 11.066 15.171 1.00 95.06 85 LYS A N 1
ATOM 658 C CA . LYS A 1 85 ? -2.622 10.953 15.700 1.00 95.06 85 LYS A CA 1
ATOM 659 C C . LYS A 1 85 ? -1.977 9.609 15.361 1.00 95.06 85 LYS A C 1
ATOM 661 O O . LYS A 1 85 ? -0.814 9.565 14.981 1.00 95.06 85 LYS A O 1
ATOM 666 N N . THR A 1 86 ? -2.723 8.509 15.454 1.00 95.62 86 THR A N 1
ATOM 667 C CA . THR A 1 86 ? -2.231 7.170 15.107 1.00 95.62 86 THR A CA 1
ATOM 668 C C . THR A 1 86 ? -1.843 7.055 13.635 1.00 95.62 86 THR A C 1
ATOM 670 O O . THR A 1 86 ? -0.821 6.436 13.341 1.00 95.62 86 THR A O 1
ATOM 673 N N . ARG A 1 87 ? -2.610 7.654 12.713 1.00 94.50 87 ARG A N 1
ATOM 674 C CA . ARG A 1 87 ? -2.268 7.683 11.278 1.00 94.50 87 ARG A CA 1
ATOM 675 C C . ARG A 1 87 ? -0.927 8.374 11.039 1.00 94.50 87 ARG A C 1
ATOM 677 O O . ARG A 1 87 ? -0.108 7.856 10.280 1.00 94.50 87 ARG A O 1
ATOM 684 N N . ASP A 1 88 ? -0.699 9.496 11.716 1.00 91.62 88 ASP A N 1
ATOM 685 C CA . ASP A 1 88 ? 0.537 10.272 11.597 1.00 91.62 88 ASP A CA 1
ATOM 686 C C . ASP A 1 88 ? 1.731 9.533 12.212 1.00 91.62 88 ASP A C 1
ATOM 688 O O . ASP A 1 88 ? 2.783 9.416 11.583 1.00 91.62 88 ASP A O 1
ATOM 692 N N . GLU A 1 89 ? 1.567 8.978 13.417 1.00 92.25 89 GLU A N 1
ATOM 693 C CA . GLU A 1 89 ? 2.608 8.196 14.091 1.00 92.25 89 GLU A CA 1
ATOM 694 C C . GLU A 1 89 ? 3.001 6.951 13.291 1.00 92.25 89 GLU A C 1
ATOM 696 O O . GLU A 1 89 ? 4.189 6.654 13.182 1.00 92.25 89 GLU A O 1
ATOM 701 N N . PHE A 1 90 ? 2.044 6.256 12.663 1.00 93.06 90 PHE A N 1
ATOM 702 C CA . PHE A 1 90 ? 2.312 5.052 11.868 1.00 93.06 90 PHE A CA 1
ATOM 703 C C . PHE A 1 90 ? 3.388 5.285 10.798 1.00 93.06 90 PHE A C 1
ATOM 705 O O . PHE A 1 90 ? 4.259 4.437 10.595 1.00 93.06 90 PHE A O 1
ATOM 712 N N . ASN A 1 91 ? 3.359 6.446 10.140 1.00 88.38 91 ASN A N 1
ATOM 713 C CA . ASN A 1 91 ? 4.282 6.777 9.056 1.00 88.38 91 ASN A CA 1
ATOM 714 C C . ASN A 1 91 ? 5.661 7.264 9.531 1.00 88.38 91 ASN A C 1
ATOM 716 O O . ASN A 1 91 ? 6.590 7.312 8.726 1.00 88.38 91 ASN A O 1
ATOM 720 N N . LYS A 1 92 ? 5.830 7.588 10.820 1.00 87.25 92 LYS A N 1
ATOM 721 C CA . LYS A 1 92 ? 7.135 7.975 11.391 1.00 87.25 92 LYS A CA 1
ATOM 722 C C . LYS A 1 92 ? 8.064 6.779 11.592 1.00 87.25 92 LYS A C 1
ATOM 724 O O . LYS A 1 92 ? 9.278 6.948 11.695 1.00 87.25 92 LYS A O 1
ATOM 729 N N . PHE A 1 93 ? 7.515 5.566 11.640 1.00 81.19 93 PHE A N 1
ATOM 730 C CA . PHE A 1 93 ? 8.299 4.353 11.829 1.00 81.19 93 PHE A CA 1
ATOM 731 C C . PHE A 1 93 ? 9.053 3.958 10.550 1.00 81.19 93 PHE A C 1
ATOM 733 O O . PHE A 1 93 ? 8.445 3.799 9.486 1.00 81.19 93 PHE A O 1
ATOM 740 N N . PRO A 1 94 ? 10.372 3.706 10.630 1.00 70.31 94 PRO A N 1
ATOM 741 C CA . PRO A 1 94 ? 11.149 3.281 9.475 1.00 70.31 94 PRO A CA 1
ATOM 742 C C . PRO A 1 94 ? 10.798 1.846 9.048 1.00 70.31 94 PRO A C 1
ATOM 744 O O . PRO A 1 94 ? 10.327 1.026 9.840 1.00 70.31 94 PRO A O 1
ATOM 747 N N . GLY A 1 95 ? 11.065 1.513 7.782 1.00 66.19 95 GLY A N 1
ATOM 748 C CA . GLY A 1 95 ? 11.128 0.120 7.318 1.00 66.19 95 GLY A CA 1
ATOM 749 C C . GLY A 1 95 ? 9.831 -0.688 7.443 1.00 66.19 95 GLY A C 1
ATOM 750 O O . GLY A 1 95 ? 9.893 -1.879 7.718 1.00 66.19 95 GLY A O 1
ATOM 751 N N . ALA A 1 96 ? 8.665 -0.054 7.265 1.00 69.88 96 ALA A N 1
ATOM 752 C CA . ALA A 1 96 ? 7.347 -0.692 7.407 1.00 69.88 96 ALA A CA 1
ATOM 753 C C . ALA A 1 96 ? 7.034 -1.230 8.822 1.00 69.88 96 ALA A C 1
ATOM 755 O O . ALA A 1 96 ? 6.164 -2.082 8.989 1.00 69.88 96 ALA A O 1
ATOM 756 N N . SER A 1 97 ? 7.692 -0.700 9.859 1.00 83.62 97 SER A N 1
ATOM 757 C CA . SER A 1 97 ? 7.454 -1.092 11.256 1.00 83.62 97 SER A CA 1
ATOM 758 C C . SER A 1 97 ? 6.314 -0.329 11.951 1.00 83.62 97 SER A C 1
ATOM 760 O O . SER A 1 97 ? 6.111 -0.505 13.151 1.00 83.62 97 SER A O 1
ATOM 762 N N . GLY A 1 98 ? 5.524 0.455 11.206 1.00 86.31 98 GLY A N 1
ATOM 763 C CA . GLY A 1 98 ? 4.396 1.246 11.726 1.00 86.31 98 GLY A CA 1
ATOM 764 C C . GLY A 1 98 ? 3.313 0.428 12.433 1.00 86.31 98 GLY A C 1
ATOM 765 O O . GLY A 1 98 ? 2.649 0.938 13.329 1.00 86.31 98 GLY A O 1
ATOM 766 N N . ILE A 1 99 ? 3.200 -0.871 12.127 1.00 88.19 99 ILE A N 1
ATOM 767 C CA . ILE A 1 99 ? 2.312 -1.811 12.834 1.00 88.19 99 ILE A CA 1
ATOM 768 C C . ILE A 1 99 ? 2.529 -1.790 14.360 1.00 88.19 99 ILE A C 1
ATOM 770 O O . ILE A 1 99 ? 1.603 -2.025 15.130 1.00 88.19 99 ILE A O 1
ATOM 774 N N . ARG A 1 100 ? 3.744 -1.441 14.810 1.00 88.44 100 ARG A N 1
ATOM 775 C CA . ARG A 1 100 ? 4.124 -1.360 16.228 1.00 88.44 100 ARG A CA 1
ATOM 776 C C . ARG A 1 100 ? 3.414 -0.247 16.996 1.00 88.44 100 ARG A C 1
ATOM 778 O O . ARG A 1 100 ? 3.378 -0.326 18.219 1.00 88.44 100 ARG A O 1
ATOM 785 N N . VAL A 1 101 ? 2.836 0.745 16.312 1.00 91.31 101 VAL A N 1
ATOM 786 C CA . VAL A 1 101 ? 1.992 1.774 16.948 1.00 91.31 101 VAL A CA 1
ATOM 787 C C . VAL A 1 101 ? 0.804 1.140 17.672 1.00 91.31 101 VAL A C 1
ATOM 789 O O . VAL A 1 101 ? 0.346 1.668 18.679 1.00 91.31 101 VAL A O 1
ATOM 792 N N . LEU A 1 102 ? 0.334 -0.011 17.188 1.00 90.75 102 LEU A N 1
ATOM 793 C CA . LEU A 1 102 ? -0.803 -0.740 17.734 1.00 90.75 102 LEU A CA 1
ATOM 794 C C . LEU A 1 102 ? -0.368 -2.105 18.255 1.00 90.75 102 LEU A C 1
ATOM 796 O O . LEU A 1 102 ? -0.797 -3.153 17.767 1.00 90.75 102 LEU A O 1
ATOM 800 N N . PHE A 1 103 ? 0.526 -2.095 19.241 1.00 78.81 103 PHE A N 1
ATOM 801 C CA . PHE A 1 103 ? 0.985 -3.327 19.866 1.00 78.81 103 PHE A CA 1
ATOM 802 C C . PHE A 1 103 ? -0.195 -4.082 20.500 1.00 78.81 103 PHE A C 1
ATOM 804 O O . PHE A 1 103 ? -0.899 -3.539 21.346 1.00 78.81 103 PHE A O 1
ATOM 811 N N . GLY A 1 104 ? -0.414 -5.329 20.078 1.00 76.25 104 GLY A N 1
ATOM 812 C CA . GLY A 1 104 ? -1.517 -6.164 20.565 1.00 76.25 104 GLY A CA 1
ATOM 813 C C . GLY A 1 104 ? -2.844 -6.006 19.815 1.00 76.25 104 GLY A C 1
ATOM 814 O O . GLY A 1 104 ? -3.808 -6.673 20.184 1.00 76.25 104 GLY A O 1
ATOM 815 N N . ALA A 1 105 ? -2.913 -5.184 18.760 1.00 87.25 105 ALA A N 1
ATOM 816 C CA . ALA A 1 105 ? -4.064 -5.209 17.861 1.00 87.25 105 ALA A CA 1
ATOM 817 C C . ALA A 1 105 ? -4.190 -6.582 17.190 1.00 87.25 105 ALA A C 1
ATOM 819 O O . ALA A 1 105 ? -3.199 -7.155 16.733 1.00 87.25 105 ALA A O 1
ATOM 820 N N . ASP A 1 106 ? -5.418 -7.090 17.116 1.00 89.56 106 ASP A N 1
ATOM 821 C CA . ASP A 1 106 ? -5.694 -8.373 16.484 1.00 89.56 106 ASP A CA 1
ATOM 822 C C . ASP A 1 106 ? -5.337 -8.354 14.986 1.00 89.56 106 ASP A C 1
ATOM 824 O O . ASP A 1 106 ? -5.618 -7.391 14.268 1.00 89.56 106 ASP A O 1
ATOM 828 N N . ASN A 1 107 ? -4.742 -9.447 14.502 1.00 87.94 107 ASN A N 1
ATOM 829 C CA . ASN A 1 107 ? -4.267 -9.552 13.123 1.00 87.94 107 ASN A CA 1
ATOM 830 C C . ASN A 1 107 ? -5.408 -9.417 12.104 1.00 87.94 107 ASN A C 1
ATOM 832 O O . ASN A 1 107 ? -5.206 -8.812 11.052 1.00 87.94 107 ASN A O 1
ATOM 836 N N . GLN A 1 108 ? -6.611 -9.926 12.402 1.00 92.25 108 GLN A N 1
ATOM 837 C CA . GLN A 1 108 ? -7.748 -9.832 11.477 1.00 92.25 108 GLN A CA 1
ATOM 838 C C . GLN A 1 108 ? -8.242 -8.391 11.335 1.00 92.25 108 GLN A C 1
ATOM 840 O O . GLN A 1 108 ? -8.762 -8.014 10.285 1.00 92.25 108 GLN A O 1
ATOM 845 N N . SER A 1 109 ? -8.021 -7.558 12.355 1.00 94.19 109 SER A N 1
ATOM 846 C CA . SER A 1 109 ? -8.401 -6.144 12.326 1.00 94.19 109 SER A CA 1
ATOM 847 C C . SER A 1 109 ? -7.629 -5.342 11.274 1.00 94.19 109 SER A C 1
ATOM 849 O O . SER A 1 109 ? -8.080 -4.265 10.891 1.00 94.19 109 SER A O 1
ATOM 851 N N . TRP A 1 110 ? -6.506 -5.854 10.763 1.00 93.19 110 TRP A N 1
ATOM 852 C CA . TRP A 1 110 ? -5.744 -5.223 9.681 1.00 93.19 110 TRP A CA 1
ATOM 853 C C . TRP A 1 110 ? -6.304 -5.493 8.284 1.00 93.19 110 TRP A C 1
ATOM 855 O O . TRP A 1 110 ? -5.911 -4.800 7.346 1.00 93.19 110 TRP A O 1
ATOM 865 N N . LEU A 1 111 ? -7.253 -6.427 8.144 1.00 94.12 111 LEU A N 1
ATOM 866 C CA . LEU A 1 111 ? -7.868 -6.786 6.865 1.00 94.12 111 LEU A CA 1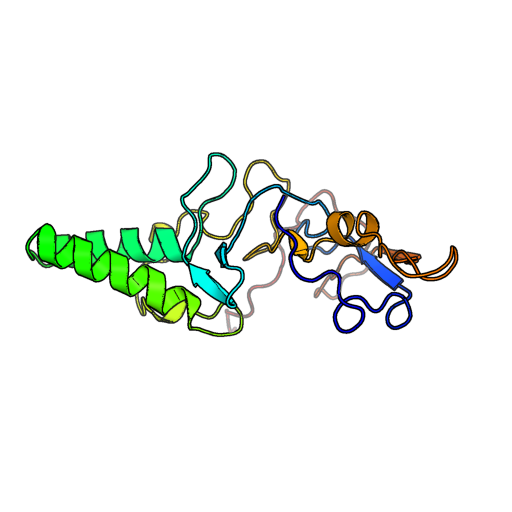
ATOM 867 C C . LEU A 1 111 ? -6.792 -7.069 5.796 1.00 94.12 111 LEU A C 1
ATOM 869 O O . LEU A 1 111 ? -5.881 -7.862 6.018 1.00 94.12 111 LEU A O 1
ATOM 873 N N . ASP A 1 112 ? -6.889 -6.408 4.645 1.00 92.12 112 ASP A N 1
ATOM 874 C CA . ASP A 1 112 ? -5.936 -6.452 3.541 1.00 92.12 112 ASP A CA 1
ATOM 875 C C . ASP A 1 112 ? -5.066 -5.184 3.456 1.00 92.12 112 ASP A C 1
ATOM 877 O O . ASP A 1 112 ? -4.541 -4.843 2.395 1.00 92.12 112 ASP A O 1
ATOM 881 N N . ALA A 1 113 ? -4.908 -4.454 4.565 1.00 93.38 113 ALA A N 1
ATOM 882 C CA . ALA A 1 113 ? -4.151 -3.212 4.569 1.00 93.38 113 ALA A CA 1
ATOM 883 C C . ALA A 1 113 ? -2.687 -3.428 4.147 1.00 93.38 113 ALA A C 1
ATOM 885 O O . ALA A 1 113 ? -2.013 -4.366 4.578 1.00 93.38 113 ALA A O 1
ATOM 886 N N . GLY A 1 114 ? -2.184 -2.542 3.288 1.00 91.06 114 GLY A N 1
ATOM 887 C CA . GLY A 1 114 ? -0.843 -2.651 2.714 1.00 91.06 114 GLY A CA 1
ATOM 888 C C . GLY A 1 114 ? -0.717 -3.675 1.580 1.00 91.06 114 GLY A C 1
ATOM 889 O O . GLY A 1 114 ? 0.371 -3.821 1.023 1.00 91.06 114 GLY A O 1
ATOM 890 N N . GLN A 1 115 ? -1.801 -4.362 1.206 1.00 90.38 115 GLN A N 1
ATOM 891 C CA . GLN A 1 115 ? -1.837 -5.267 0.058 1.00 90.38 115 GLN A CA 1
ATOM 892 C C . GLN A 1 115 ? -2.467 -4.570 -1.147 1.00 90.38 115 GLN A C 1
ATOM 894 O O . GLN A 1 115 ? -3.494 -3.899 -1.035 1.00 90.38 115 GLN A O 1
ATOM 899 N N . ALA A 1 116 ? -1.872 -4.756 -2.325 1.00 90.69 116 ALA A N 1
ATOM 900 C CA . ALA A 1 116 ? -2.544 -4.403 -3.569 1.00 90.69 116 ALA A CA 1
ATOM 901 C C . ALA A 1 116 ? -3.774 -5.310 -3.757 1.00 90.69 116 ALA A C 1
ATOM 903 O O . ALA A 1 116 ? -3.693 -6.523 -3.555 1.00 90.69 116 ALA A O 1
ATOM 9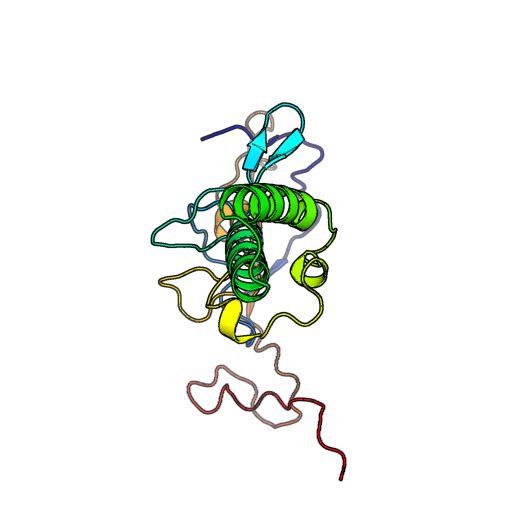04 N N . ARG A 1 117 ? -4.911 -4.735 -4.156 1.00 91.00 117 ARG A N 1
ATOM 905 C CA . ARG A 1 117 ? -6.111 -5.496 -4.539 1.00 91.00 117 ARG A CA 1
ATOM 906 C C . ARG A 1 117 ? -6.105 -5.779 -6.035 1.00 91.00 117 ARG A C 1
ATOM 908 O O . ARG A 1 117 ? -5.367 -5.154 -6.792 1.00 91.00 117 ARG A O 1
ATOM 915 N N . ASN A 1 118 ? -6.964 -6.704 -6.463 1.00 85.88 118 ASN A N 1
ATOM 916 C CA . ASN A 1 118 ? -7.121 -7.084 -7.872 1.00 85.88 118 ASN A CA 1
ATOM 917 C C . ASN A 1 118 ? -5.811 -7.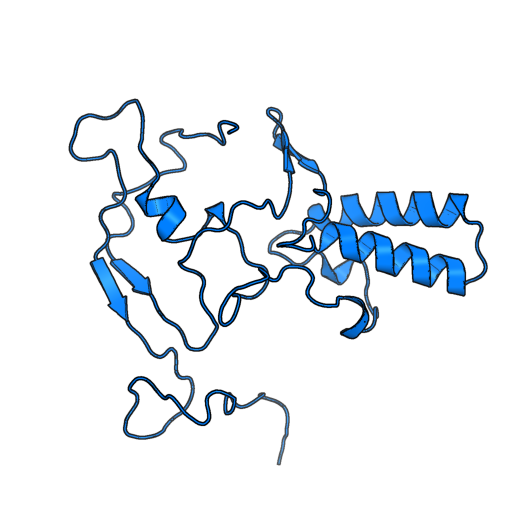575 -8.520 1.00 85.88 118 ASN A C 1
ATOM 919 O O . ASN A 1 118 ? -5.592 -7.391 -9.715 1.00 85.88 118 ASN A O 1
ATOM 923 N N . THR A 1 119 ? -4.947 -8.213 -7.727 1.00 81.44 119 THR A N 1
ATOM 924 C CA . THR A 1 119 ? -3.680 -8.791 -8.178 1.00 81.44 119 THR A CA 1
ATOM 925 C C . THR A 1 119 ? -3.544 -10.242 -7.746 1.00 81.44 119 THR A C 1
ATOM 927 O O . THR A 1 119 ? -4.060 -10.671 -6.712 1.00 81.44 119 THR A O 1
ATOM 930 N N . TYR A 1 120 ? -2.819 -11.004 -8.556 1.00 79.00 120 TYR A N 1
ATOM 931 C CA . TYR A 1 120 ? -2.403 -12.348 -8.215 1.00 79.00 120 TYR A CA 1
ATOM 932 C C . TYR A 1 120 ? -1.220 -12.294 -7.242 1.00 79.00 120 TYR A C 1
ATOM 934 O O . TYR A 1 120 ? -0.112 -11.949 -7.646 1.00 79.00 120 TYR A O 1
ATOM 942 N N . LEU A 1 121 ? -1.461 -12.676 -5.983 1.00 78.44 121 LEU A N 1
ATOM 943 C CA . LEU A 1 121 ? -0.463 -12.733 -4.903 1.00 78.44 121 LEU A CA 1
ATOM 944 C C . LEU A 1 121 ? 0.261 -11.404 -4.686 1.00 78.44 121 LEU A C 1
ATOM 946 O O . LEU A 1 121 ? 1.428 -11.285 -5.056 1.00 78.44 121 LEU A O 1
ATOM 950 N N . PRO A 1 122 ? -0.405 -10.403 -4.094 1.00 78.50 122 PRO A N 1
ATOM 951 C CA . PRO A 1 122 ? 0.260 -9.145 -3.792 1.00 78.50 122 PRO A CA 1
ATOM 952 C C . PRO A 1 122 ? 1.491 -9.387 -2.917 1.00 78.50 122 PRO A C 1
ATOM 954 O O . PRO A 1 122 ? 1.445 -10.168 -1.965 1.00 78.50 122 PRO A O 1
ATOM 957 N N . ALA A 1 123 ? 2.587 -8.695 -3.225 1.00 83.06 123 ALA A N 1
ATOM 958 C CA . ALA A 1 123 ? 3.702 -8.627 -2.295 1.00 83.06 123 ALA A CA 1
ATOM 959 C C . ALA A 1 123 ? 3.266 -7.911 -1.006 1.00 83.06 123 ALA A C 1
ATOM 961 O O . ALA A 1 123 ? 2.523 -6.926 -1.038 1.00 83.06 123 ALA A O 1
ATOM 962 N N . PHE A 1 124 ? 3.768 -8.380 0.135 1.00 81.62 124 PHE A N 1
ATOM 963 C CA . PHE A 1 124 ? 3.444 -7.783 1.425 1.00 81.62 124 PHE A CA 1
ATOM 964 C C . PHE A 1 124 ? 3.960 -6.337 1.524 1.00 81.62 124 PHE A C 1
ATOM 966 O O . PHE A 1 124 ? 5.130 -6.080 1.241 1.00 81.62 124 PHE A O 1
ATOM 973 N N . ASN A 1 125 ? 3.108 -5.399 1.964 1.00 85.38 125 ASN A N 1
ATOM 974 C CA . ASN A 1 125 ? 3.427 -3.963 2.032 1.00 85.38 125 ASN A CA 1
ATOM 975 C C . ASN A 1 125 ? 3.965 -3.418 0.700 1.00 85.38 125 ASN A C 1
ATOM 977 O O . ASN A 1 125 ? 5.018 -2.771 0.644 1.00 85.38 125 ASN A O 1
ATOM 981 N N . TYR A 1 126 ? 3.235 -3.716 -0.373 1.00 86.94 126 TYR A N 1
ATOM 982 C CA . TYR A 1 126 ? 3.617 -3.389 -1.737 1.00 86.94 126 TYR A CA 1
ATOM 983 C C . TYR A 1 126 ? 3.869 -1.877 -1.916 1.00 86.94 126 TYR A C 1
ATOM 985 O O . TYR A 1 126 ? 3.101 -1.035 -1.448 1.00 86.94 126 TYR A O 1
ATOM 993 N N . ARG A 1 127 ? 4.960 -1.525 -2.611 1.00 88.25 127 ARG A N 1
ATOM 994 C CA . ARG A 1 127 ? 5.366 -0.135 -2.887 1.00 88.25 127 ARG A CA 1
ATOM 995 C C . ARG A 1 127 ? 5.408 0.091 -4.403 1.00 88.25 127 ARG A C 1
ATOM 997 O O . ARG A 1 127 ? 6.408 -0.271 -5.028 1.00 88.25 127 ARG A O 1
ATOM 1004 N N . PRO A 1 128 ? 4.384 0.711 -5.015 1.00 89.62 128 PRO A N 1
ATOM 1005 C CA . PRO A 1 128 ? 4.283 0.787 -6.472 1.00 89.62 128 PRO A CA 1
ATOM 1006 C C . PRO A 1 128 ? 5.467 1.447 -7.169 1.00 89.62 128 PRO A C 1
ATOM 1008 O O . PRO A 1 128 ? 5.952 0.957 -8.191 1.00 89.62 128 PRO A O 1
ATOM 1011 N N . LYS A 1 129 ? 6.011 2.513 -6.575 1.00 87.88 129 LYS A N 1
ATOM 1012 C CA . LYS A 1 129 ? 7.173 3.236 -7.116 1.00 87.88 129 LYS A CA 1
ATOM 1013 C C . LYS A 1 129 ? 8.504 2.484 -6.966 1.00 87.88 129 LYS A C 1
ATOM 1015 O O . LYS A 1 129 ? 9.539 2.997 -7.381 1.00 87.88 129 LYS A O 1
ATOM 1020 N N . LYS A 1 130 ? 8.490 1.279 -6.388 1.00 86.25 130 LYS A N 1
ATOM 1021 C CA . LYS A 1 130 ? 9.631 0.351 -6.339 1.00 86.25 130 LYS A CA 1
ATOM 1022 C C . LYS A 1 130 ? 9.463 -0.863 -7.258 1.00 86.25 130 LYS A C 1
ATOM 1024 O O . LYS A 1 130 ? 10.318 -1.740 -7.249 1.00 86.25 130 LYS A O 1
ATOM 1029 N N . SER A 1 131 ? 8.388 -0.919 -8.040 1.00 89.12 131 SER A N 1
ATOM 1030 C CA . SER A 1 131 ? 8.152 -2.010 -8.985 1.00 89.12 131 SER A CA 1
ATOM 1031 C C . SER A 1 131 ? 9.075 -1.952 -10.199 1.00 89.12 131 SER A C 1
ATOM 1033 O O . SER A 1 131 ? 9.529 -0.881 -10.619 1.00 89.12 131 SER A O 1
ATOM 1035 N N . VAL A 1 132 ? 9.301 -3.118 -10.806 1.00 89.50 132 VAL A N 1
ATOM 1036 C CA . VAL A 1 132 ? 10.076 -3.249 -12.046 1.00 89.50 132 VAL A CA 1
ATOM 1037 C C . VAL A 1 132 ? 9.422 -2.460 -13.177 1.00 89.50 132 VAL A C 1
ATOM 1039 O O . VAL A 1 132 ? 10.107 -1.714 -13.870 1.00 89.50 132 VAL A O 1
ATOM 1042 N N . GLN A 1 133 ? 8.099 -2.558 -13.340 1.00 90.00 133 GLN A N 1
ATOM 1043 C CA . GLN A 1 133 ? 7.380 -1.811 -14.374 1.00 90.00 133 GLN A CA 1
ATOM 1044 C C . GLN A 1 133 ? 7.522 -0.297 -14.204 1.00 90.00 133 GLN A C 1
ATOM 1046 O O . GLN A 1 133 ? 7.772 0.396 -15.191 1.00 90.00 133 GLN A O 1
ATOM 1051 N N . TYR A 1 134 ? 7.417 0.218 -12.972 1.00 89.25 134 TYR A N 1
ATOM 1052 C CA . TYR A 1 134 ? 7.639 1.640 -12.717 1.00 89.25 134 TYR A CA 1
ATOM 1053 C C . TYR A 1 134 ? 9.057 2.048 -13.110 1.00 89.25 134 TYR A C 1
ATOM 1055 O O . TYR A 1 134 ? 9.231 3.009 -13.855 1.00 89.25 134 TYR A O 1
ATOM 1063 N N . ALA A 1 135 ? 10.064 1.290 -12.671 1.00 85.69 135 ALA A N 1
ATOM 1064 C CA . ALA A 1 135 ? 11.455 1.582 -12.982 1.00 85.69 135 ALA A CA 1
ATOM 1065 C C . ALA A 1 135 ? 11.737 1.563 -14.495 1.00 85.69 135 ALA A C 1
ATOM 1067 O O . ALA A 1 135 ? 12.331 2.506 -15.006 1.00 85.69 135 ALA A O 1
ATOM 1068 N N . LEU A 1 136 ? 11.256 0.562 -15.239 1.00 86.25 136 LEU A N 1
ATOM 1069 C CA . LEU A 1 136 ? 11.423 0.501 -16.699 1.00 86.25 136 LEU A CA 1
ATOM 1070 C C . LEU A 1 136 ? 10.720 1.654 -17.436 1.00 86.25 136 LEU A C 1
ATOM 1072 O O . LEU A 1 136 ? 11.156 2.051 -18.519 1.00 86.25 136 LEU A O 1
ATOM 1076 N N . ALA A 1 137 ? 9.640 2.194 -16.865 1.00 85.50 137 ALA A N 1
ATOM 1077 C CA . ALA A 1 137 ? 8.935 3.350 -17.409 1.00 85.50 137 ALA A CA 1
ATOM 1078 C C . ALA A 1 137 ? 9.625 4.688 -17.085 1.00 85.50 137 ALA A C 1
ATOM 1080 O O . ALA A 1 137 ? 9.373 5.682 -17.775 1.00 85.50 137 ALA A O 1
ATOM 1081 N N . LEU A 1 138 ? 10.494 4.739 -16.065 1.00 79.81 138 LEU A N 1
ATOM 1082 C CA . LEU A 1 138 ? 11.232 5.951 -15.718 1.00 79.81 138 LEU A CA 1
ATOM 1083 C C . LEU A 1 138 ? 12.167 6.364 -16.859 1.00 79.81 138 LEU A C 1
ATOM 1085 O O . LEU A 1 138 ? 12.939 5.570 -17.397 1.00 79.81 138 LEU A O 1
ATOM 1089 N N . ARG A 1 139 ? 12.110 7.655 -17.186 1.00 70.25 139 ARG A N 1
ATOM 1090 C CA . ARG A 1 139 ? 13.028 8.328 -18.104 1.00 70.25 139 ARG A CA 1
ATOM 1091 C C . ARG A 1 139 ? 13.637 9.527 -17.396 1.00 70.25 139 ARG A C 1
ATOM 1093 O O . ARG A 1 139 ? 12.918 10.271 -16.724 1.00 70.25 139 ARG A O 1
ATOM 1100 N N . ASN A 1 140 ? 14.940 9.709 -17.542 1.00 62.81 140 ASN A N 1
ATOM 1101 C CA . ASN A 1 140 ? 15.610 10.931 -17.122 1.00 62.81 140 ASN A CA 1
ATOM 1102 C C . ASN A 1 140 ? 15.462 11.998 -18.220 1.00 62.81 140 ASN A C 1
ATOM 1104 O O . ASN A 1 140 ? 15.671 11.695 -19.387 1.00 62.81 140 ASN A O 1
ATOM 1108 N N . GLU A 1 141 ? 15.080 13.228 -17.870 1.00 58.66 141 GLU A N 1
ATOM 1109 C CA . GLU A 1 141 ? 14.807 14.305 -18.846 1.00 58.66 141 GLU A CA 1
ATOM 1110 C C . GLU A 1 141 ? 16.050 15.164 -19.169 1.00 58.66 141 GLU A C 1
ATOM 1112 O O . GLU A 1 141 ? 15.929 16.191 -19.828 1.00 58.66 141 GLU A O 1
ATOM 1117 N N . GLY A 1 142 ? 17.249 14.765 -18.718 1.00 56.19 142 GLY A N 1
ATOM 1118 C CA . GLY A 1 142 ? 18.475 15.572 -18.848 1.00 56.19 142 GLY A CA 1
ATOM 1119 C C . GLY A 1 142 ? 19.770 14.809 -19.149 1.00 56.19 142 GLY A C 1
ATOM 1120 O O . GLY A 1 142 ? 20.846 15.344 -18.892 1.00 56.19 142 GLY A O 1
ATOM 1121 N N . TYR A 1 143 ? 19.694 13.574 -19.645 1.00 55.41 143 TYR A N 1
ATOM 1122 C CA . TYR A 1 143 ? 20.853 12.781 -20.076 1.00 55.41 143 TYR A CA 1
ATOM 1123 C C . TYR A 1 143 ? 20.683 12.415 -21.567 1.00 55.41 143 TYR A C 1
ATOM 1125 O O . TYR A 1 143 ? 19.584 12.508 -22.102 1.00 55.41 143 TYR A O 1
ATOM 1133 N N . GLY A 1 144 ? 21.788 12.159 -22.274 1.00 54.00 144 GLY A N 1
ATOM 1134 C CA . GLY A 1 144 ? 21.777 11.817 -23.701 1.00 54.00 144 GLY A CA 1
ATOM 1135 C C . GLY A 1 144 ? 21.728 10.304 -23.913 1.00 54.00 144 GLY A C 1
ATOM 1136 O O . GLY A 1 144 ? 22.569 9.609 -23.343 1.00 54.00 144 GLY A O 1
ATOM 1137 N N . ASP A 1 145 ? 20.751 9.875 -24.721 1.00 55.22 145 ASP A N 1
ATOM 1138 C CA . ASP A 1 145 ? 20.375 8.584 -25.350 1.00 55.22 145 ASP A CA 1
ATOM 1139 C C . ASP A 1 145 ? 20.807 7.225 -24.748 1.00 55.22 145 ASP A C 1
ATOM 1141 O O . ASP A 1 145 ? 20.052 6.257 -24.842 1.00 55.22 145 ASP A O 1
ATOM 1145 N N . ASP A 1 146 ? 21.938 7.108 -24.055 1.00 53.72 146 ASP A N 1
ATOM 1146 C CA . ASP A 1 146 ? 22.478 5.822 -23.597 1.00 53.72 146 ASP A CA 1
ATOM 1147 C C . ASP A 1 146 ? 22.359 5.580 -22.079 1.00 53.72 146 ASP A C 1
ATOM 1149 O O . ASP A 1 146 ? 22.577 4.454 -21.621 1.00 53.72 146 ASP A O 1
ATOM 1153 N N . LYS A 1 147 ? 21.993 6.596 -21.275 1.00 54.19 147 LYS A N 1
ATOM 1154 C CA . LYS A 1 147 ? 21.922 6.503 -19.793 1.00 54.19 147 LYS A CA 1
ATOM 1155 C C . LYS A 1 147 ? 20.566 6.875 -19.177 1.00 54.19 147 LYS A C 1
ATOM 1157 O O . LYS A 1 147 ? 20.456 7.001 -17.958 1.00 54.19 147 LYS A O 1
ATOM 1162 N N . ASP A 1 148 ? 19.521 6.999 -19.991 1.00 65.00 148 ASP A N 1
ATOM 1163 C CA . ASP A 1 148 ? 18.266 7.639 -19.563 1.00 65.00 148 ASP A CA 1
ATOM 1164 C C . ASP A 1 148 ? 17.256 6.694 -18.909 1.00 65.00 148 ASP A C 1
ATOM 1166 O O . ASP A 1 148 ? 16.238 7.153 -18.385 1.00 65.00 148 ASP A O 1
ATOM 1170 N N . ARG A 1 149 ? 17.492 5.377 -18.976 1.00 71.94 149 ARG A N 1
ATOM 1171 C CA . ARG A 1 149 ? 16.531 4.335 -18.581 1.00 71.94 149 ARG A CA 1
ATOM 1172 C C . ARG A 1 149 ? 17.246 3.141 -17.972 1.00 71.94 149 ARG A C 1
ATOM 1174 O O . ARG A 1 149 ? 18.368 2.820 -18.363 1.00 71.94 149 ARG A O 1
ATOM 1181 N N . PHE A 1 150 ? 16.571 2.442 -17.067 1.00 80.06 150 PHE A N 1
ATOM 1182 C CA . PHE A 1 150 ? 17.052 1.150 -16.589 1.00 80.06 150 PHE A CA 1
ATOM 1183 C C . PHE A 1 150 ? 17.068 0.133 -17.738 1.00 80.06 150 PHE A C 1
ATOM 1185 O O . PHE A 1 150 ? 16.067 -0.058 -18.429 1.00 80.06 150 PHE A O 1
ATOM 1192 N N . ARG A 1 151 ? 18.220 -0.514 -17.941 1.00 81.75 151 ARG A N 1
ATOM 1193 C CA . ARG A 1 151 ? 18.408 -1.614 -18.895 1.00 81.75 151 ARG A CA 1
ATOM 1194 C C . ARG A 1 151 ? 18.806 -2.851 -18.105 1.00 81.75 151 ARG A C 1
ATOM 1196 O O . ARG A 1 151 ? 19.985 -3.069 -17.844 1.00 81.75 151 ARG A O 1
ATOM 1203 N N . TRP A 1 152 ? 17.807 -3.620 -17.692 1.00 86.94 152 TRP A N 1
ATOM 1204 C CA . TRP A 1 152 ? 18.012 -4.815 -16.881 1.00 86.94 152 TRP A CA 1
ATOM 1205 C C . TRP A 1 152 ? 17.859 -6.089 -17.701 1.00 86.94 152 TRP A C 1
ATOM 1207 O O . TRP A 1 152 ? 16.943 -6.212 -18.513 1.00 86.94 152 TRP A O 1
ATOM 1217 N N . GLY A 1 153 ? 18.748 -7.047 -17.455 1.00 89.25 153 GLY A N 1
ATOM 1218 C CA . GLY A 1 153 ? 18.449 -8.454 -17.676 1.00 89.25 153 GLY A CA 1
ATOM 1219 C C . GLY A 1 153 ? 17.490 -8.962 -16.599 1.00 89.25 153 GLY A C 1
ATOM 1220 O O . GLY A 1 153 ? 17.468 -8.446 -15.481 1.00 89.25 153 GLY A O 1
ATOM 1221 N N . PHE A 1 154 ? 16.713 -9.988 -16.926 1.00 89.44 154 PHE A N 1
ATOM 1222 C CA . PHE A 1 154 ? 15.799 -10.623 -15.983 1.00 89.44 154 PHE A CA 1
ATOM 1223 C C . PHE A 1 154 ? 16.211 -12.064 -15.732 1.00 89.44 154 PHE A C 1
ATOM 1225 O O . PHE A 1 154 ? 16.504 -12.798 -16.677 1.00 89.44 154 PHE A O 1
ATOM 1232 N N . ILE A 1 155 ? 16.205 -12.465 -14.464 1.00 87.00 155 ILE A N 1
ATOM 1233 C CA . ILE A 1 155 ? 16.363 -13.858 -14.056 1.00 87.00 155 ILE A CA 1
ATOM 1234 C C . ILE A 1 155 ? 15.118 -14.297 -13.293 1.00 87.00 155 ILE A C 1
ATOM 1236 O O . ILE A 1 155 ? 14.664 -13.605 -12.392 1.00 87.00 155 ILE A O 1
ATOM 1240 N N . GLY A 1 156 ? 14.549 -15.432 -13.690 1.00 80.19 156 GLY A N 1
ATOM 1241 C CA . GLY A 1 156 ? 13.464 -16.071 -12.956 1.00 80.19 156 GLY A CA 1
ATOM 1242 C C . GLY A 1 156 ? 14.019 -16.983 -11.871 1.00 80.19 156 GLY A C 1
ATOM 1243 O O . GLY A 1 156 ? 14.905 -17.787 -12.164 1.00 80.19 156 GLY A O 1
ATOM 1244 N N . SER A 1 157 ? 13.491 -16.919 -10.652 1.00 74.38 157 SER A N 1
ATOM 1245 C CA . SER A 1 157 ? 13.852 -17.862 -9.591 1.00 74.38 157 SER A CA 1
ATOM 1246 C C . SER A 1 157 ? 12.611 -18.344 -8.845 1.00 74.38 157 SER A C 1
ATOM 1248 O O . SER A 1 157 ? 11.538 -17.768 -8.904 1.00 74.38 157 SER A O 1
ATOM 1250 N N . SER A 1 158 ? 12.692 -19.517 -8.228 1.00 69.88 158 SER A N 1
ATOM 1251 C CA . SER A 1 158 ? 11.554 -20.041 -7.463 1.00 69.88 158 SER A CA 1
ATOM 1252 C C . SER A 1 158 ? 11.545 -19.537 -6.024 1.00 69.88 158 SER A C 1
ATOM 1254 O O . SER A 1 158 ? 10.549 -19.750 -5.332 1.00 69.88 158 SER A O 1
ATOM 1256 N N . ASP A 1 159 ? 12.658 -18.943 -5.573 1.00 69.81 159 ASP A N 1
ATOM 1257 C CA . ASP A 1 159 ? 12.907 -18.540 -4.186 1.00 69.81 159 ASP A CA 1
ATOM 1258 C C . ASP A 1 159 ? 12.453 -19.609 -3.174 1.00 69.81 159 ASP A C 1
ATOM 1260 O O . ASP A 1 159 ? 11.754 -19.375 -2.187 1.00 69.81 159 ASP A O 1
ATOM 1264 N N . THR A 1 160 ? 12.735 -20.868 -3.517 1.00 67.50 160 THR A N 1
ATOM 126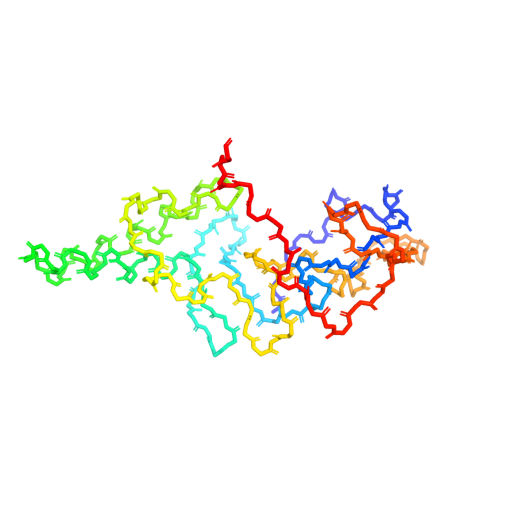5 C CA . THR A 1 160 ? 12.235 -22.010 -2.764 1.00 67.50 160 THR A CA 1
ATOM 1266 C C . THR A 1 160 ? 13.201 -22.350 -1.635 1.00 67.50 160 THR A C 1
ATOM 1268 O O . THR A 1 160 ? 14.285 -22.873 -1.873 1.00 67.50 160 THR A O 1
ATOM 1271 N N . HIS A 1 161 ? 12.755 -22.175 -0.390 1.00 69.06 161 HIS A N 1
ATOM 1272 C CA . HIS A 1 161 ? 13.489 -22.543 0.831 1.00 69.06 161 HIS A CA 1
ATOM 1273 C C . HIS A 1 161 ? 13.315 -24.020 1.251 1.00 69.06 161 HIS A C 1
ATOM 1275 O O . HIS A 1 161 ? 13.488 -24.370 2.417 1.00 69.06 161 HIS A O 1
ATOM 1281 N N . SER A 1 162 ? 12.952 -24.909 0.318 1.00 63.84 162 SER A N 1
ATOM 1282 C CA . SER A 1 162 ? 12.780 -26.347 0.585 1.00 63.84 162 SER A CA 1
ATOM 1283 C C . SER A 1 162 ? 13.870 -27.182 -0.087 1.00 63.84 162 SER A C 1
ATOM 1285 O O . SER A 1 162 ? 14.279 -26.887 -1.204 1.00 63.84 162 SER A O 1
ATOM 1287 N N . SER A 1 163 ? 14.328 -28.258 0.550 1.00 61.19 163 SER A N 1
ATOM 1288 C CA . SER A 1 163 ? 15.318 -29.198 0.006 1.00 61.19 163 SER A CA 1
ATOM 1289 C C . SER A 1 163 ? 14.635 -30.395 -0.671 1.00 61.19 163 SER A C 1
ATOM 1291 O O . SER A 1 163 ? 14.635 -31.513 -0.162 1.00 61.19 163 SER A O 1
ATOM 1293 N N . ARG A 1 164 ? 14.003 -30.174 -1.830 1.00 59.41 164 ARG A N 1
ATOM 1294 C CA . ARG A 1 164 ? 13.431 -31.258 -2.664 1.00 59.41 164 ARG A CA 1
ATOM 1295 C C . ARG A 1 164 ? 14.078 -31.252 -4.051 1.00 59.41 164 ARG A C 1
ATOM 1297 O O . ARG A 1 164 ? 14.562 -30.226 -4.501 1.00 59.41 164 ARG A O 1
ATOM 1304 N N . ALA A 1 165 ? 14.111 -32.392 -4.730 1.00 49.34 165 ALA A N 1
ATOM 1305 C CA . ALA A 1 165 ? 14.563 -32.437 -6.120 1.00 49.34 165 ALA A CA 1
ATOM 1306 C C . ALA A 1 165 ? 13.463 -31.894 -7.060 1.00 49.34 165 ALA A C 1
ATOM 1308 O O . ALA A 1 165 ? 12.282 -32.164 -6.833 1.00 49.34 165 ALA A O 1
ATOM 1309 N N . GLY A 1 166 ? 13.843 -31.157 -8.115 1.00 54.97 166 GLY A N 1
ATOM 1310 C CA . GLY A 1 166 ? 12.922 -30.668 -9.156 1.00 54.97 166 GLY A CA 1
ATOM 1311 C C . GLY A 1 166 ? 12.292 -29.290 -8.897 1.00 54.97 166 GLY A C 1
ATOM 1312 O O . GLY A 1 166 ? 11.072 -29.139 -8.979 1.00 54.97 166 GLY A O 1
ATOM 1313 N N . HIS A 1 167 ? 13.105 -28.275 -8.592 1.00 52.19 167 HIS A N 1
ATOM 1314 C CA . HIS A 1 167 ? 12.640 -26.897 -8.376 1.00 52.19 167 HIS A CA 1
ATOM 1315 C C . HIS A 1 167 ? 12.486 -26.134 -9.694 1.00 52.19 167 HIS A C 1
ATOM 1317 O O . HIS A 1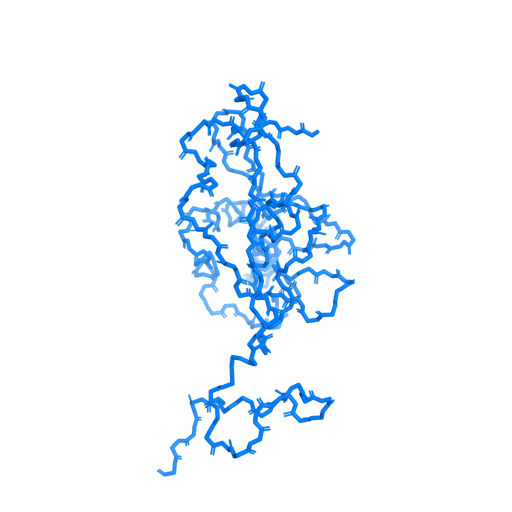 167 ? 13.354 -25.366 -10.093 1.00 52.19 167 HIS A O 1
ATOM 1323 N N . GLY A 1 168 ? 11.361 -26.358 -10.366 1.00 57.31 168 GLY A N 1
ATOM 1324 C CA . GLY A 1 168 ? 10.799 -25.469 -11.385 1.00 57.31 168 GLY A CA 1
ATOM 1325 C C . GLY A 1 168 ? 9.385 -25.032 -10.985 1.00 57.31 168 GLY A C 1
ATOM 1326 O O . GLY A 1 168 ? 8.828 -25.580 -10.034 1.00 57.31 168 GLY A O 1
ATOM 1327 N N . PHE A 1 169 ? 8.825 -24.042 -11.692 1.00 52.84 169 PHE A N 1
ATOM 1328 C CA . PHE A 1 169 ? 7.456 -23.513 -11.536 1.00 52.84 169 PHE A CA 1
ATOM 1329 C C . PHE A 1 169 ? 6.439 -24.592 -11.098 1.00 52.84 169 PHE A C 1
ATOM 1331 O O . PHE A 1 169 ? 6.204 -25.554 -11.829 1.00 52.84 169 PHE A O 1
ATOM 1338 N N . LYS A 1 170 ? 5.829 -24.444 -9.908 1.00 51.94 170 LYS A N 1
ATOM 1339 C CA . LYS A 1 170 ? 4.814 -25.378 -9.381 1.00 51.94 170 LYS A CA 1
ATOM 1340 C C . LYS A 1 170 ? 3.419 -24.757 -9.426 1.00 51.94 170 LYS A C 1
ATOM 1342 O O . LYS A 1 170 ? 3.152 -23.777 -8.737 1.00 51.94 170 LYS A O 1
ATOM 1347 N N . GLN A 1 171 ? 2.511 -25.380 -10.180 1.00 46.25 171 GLN A N 1
ATOM 1348 C CA . GLN A 1 171 ? 1.075 -25.046 -10.195 1.00 46.25 171 GLN A CA 1
ATOM 1349 C C . GLN A 1 171 ? 0.313 -25.548 -8.954 1.00 46.25 171 GLN A C 1
ATOM 1351 O O . GLN A 1 171 ? -0.785 -25.069 -8.689 1.00 46.25 171 GLN A O 1
ATOM 1356 N N . LEU A 1 172 ? 0.876 -26.490 -8.186 1.00 46.47 172 LEU A N 1
ATOM 1357 C CA . LEU A 1 172 ? 0.230 -27.142 -7.039 1.00 46.47 172 LEU A CA 1
ATOM 1358 C C . LEU A 1 172 ? 1.122 -27.076 -5.784 1.00 46.47 172 LEU A C 1
ATOM 1360 O O . LEU A 1 172 ? 2.346 -27.134 -5.892 1.00 46.47 172 LEU A O 1
ATOM 1364 N N . LEU A 1 173 ? 0.499 -27.013 -4.596 1.00 49.72 173 LEU A N 1
ATOM 1365 C CA . LEU A 1 173 ? 1.144 -27.072 -3.266 1.00 49.72 173 LEU A CA 1
ATOM 1366 C C . LEU A 1 173 ? 2.098 -25.906 -2.925 1.00 49.72 173 LEU A C 1
ATOM 1368 O O . LEU A 1 173 ? 3.078 -26.093 -2.202 1.00 49.72 173 LEU A O 1
ATOM 1372 N N . ARG A 1 174 ? 1.803 -24.689 -3.401 1.00 50.94 174 ARG A N 1
ATOM 1373 C CA . ARG A 1 174 ? 2.605 -23.483 -3.102 1.00 50.94 174 ARG A CA 1
ATOM 1374 C C . ARG A 1 174 ? 2.588 -23.075 -1.618 1.00 50.94 174 ARG A C 1
ATOM 1376 O O . ARG A 1 174 ? 3.501 -22.398 -1.167 1.00 50.94 174 ARG A O 1
ATOM 1383 N N . GLU A 1 175 ? 1.585 -23.512 -0.858 1.00 46.41 175 GLU A N 1
ATOM 1384 C CA . GLU A 1 175 ? 1.424 -23.199 0.573 1.00 46.41 175 GLU A CA 1
ATOM 1385 C C . GLU A 1 175 ? 2.357 -23.991 1.502 1.00 46.41 175 GLU A C 1
ATOM 1387 O O . GLU A 1 175 ? 2.434 -23.692 2.689 1.00 46.41 175 GLU A O 1
ATOM 1392 N N . MET A 1 176 ? 3.117 -24.969 0.995 1.00 44.78 176 MET A N 1
ATOM 1393 C CA . MET A 1 176 ? 4.138 -25.661 1.792 1.00 44.78 176 MET A CA 1
ATOM 1394 C C . MET A 1 176 ? 5.439 -24.843 1.891 1.00 44.78 176 MET A C 1
ATOM 1396 O O . MET A 1 176 ? 6.517 -25.311 1.528 1.00 44.78 176 MET A O 1
ATOM 1400 N N . GLN A 1 177 ? 5.329 -23.615 2.393 1.00 44.44 177 GLN A N 1
ATOM 1401 C CA . GLN A 1 177 ? 6.429 -22.890 3.026 1.00 44.44 177 GLN A CA 1
ATOM 1402 C C . GLN A 1 177 ? 6.406 -23.304 4.506 1.00 44.44 177 GLN A C 1
ATOM 1404 O O . GLN A 1 177 ? 5.401 -23.062 5.178 1.00 44.44 177 GLN A O 1
ATOM 1409 N N . PRO A 1 178 ? 7.426 -23.995 5.042 1.00 40.09 178 PRO A N 1
ATOM 1410 C CA . PRO A 1 178 ? 7.397 -24.391 6.439 1.00 40.09 178 PRO A CA 1
ATOM 1411 C C . PRO A 1 178 ? 7.474 -23.137 7.314 1.00 40.09 178 PRO A C 1
ATOM 1413 O O . PRO A 1 178 ? 8.528 -22.508 7.415 1.00 40.09 178 PRO A O 1
ATOM 1416 N N . ASN A 1 179 ? 6.367 -22.810 7.988 1.00 35.31 179 ASN A N 1
ATOM 1417 C CA . ASN A 1 179 ? 6.403 -22.002 9.201 1.00 35.31 179 ASN A CA 1
ATOM 1418 C C . ASN A 1 179 ? 7.444 -22.638 10.133 1.00 35.31 179 ASN A C 1
ATOM 1420 O O . ASN A 1 179 ? 7.242 -23.742 10.641 1.00 35.31 179 ASN A O 1
ATOM 1424 N N . HIS A 1 180 ? 8.574 -21.965 10.342 1.00 40.84 180 HIS A N 1
ATOM 1425 C CA . HIS A 1 180 ? 9.501 -22.317 11.411 1.00 40.84 180 HIS A CA 1
ATOM 1426 C C . HIS A 1 180 ? 8.800 -22.044 12.742 1.00 40.84 180 HIS A C 1
ATOM 1428 O O . HIS A 1 180 ? 8.828 -20.931 13.260 1.00 40.84 180 HIS A O 1
ATOM 1434 N N . GLY A 1 181 ? 8.107 -23.058 13.261 1.00 39.88 181 GLY A N 1
ATOM 1435 C CA . GLY A 1 181 ? 7.270 -22.885 14.440 1.00 39.88 181 GLY A CA 1
ATOM 1436 C C . GLY A 1 181 ? 6.558 -24.135 14.941 1.00 39.88 181 GLY A C 1
ATOM 1437 O O . GLY A 1 181 ? 5.463 -24.016 15.470 1.00 39.88 181 GLY A O 1
ATOM 1438 N N . SER A 1 182 ? 7.147 -25.323 14.823 1.00 31.70 182 SER A N 1
ATOM 1439 C CA . SER A 1 182 ? 6.778 -26.432 15.710 1.00 31.70 182 SER A CA 1
ATOM 1440 C C . SER A 1 182 ? 7.994 -27.311 15.959 1.00 31.70 182 SER A C 1
ATOM 1442 O O . SER A 1 182 ? 8.417 -28.070 15.087 1.00 31.70 182 SER A O 1
ATOM 1444 N N . ARG A 1 183 ? 8.565 -27.159 17.158 1.00 34.34 183 ARG A N 1
ATOM 1445 C CA . ARG A 1 183 ? 9.475 -28.138 17.754 1.00 34.34 183 ARG A CA 1
ATOM 1446 C C . ARG A 1 183 ? 8.772 -29.500 17.766 1.00 34.34 183 ARG A C 1
ATOM 1448 O O . ARG A 1 183 ? 7.634 -29.574 18.231 1.00 34.34 183 ARG A O 1
ATOM 1455 N N . GLN A 1 184 ? 9.447 -30.526 17.260 1.00 35.38 184 GLN A N 1
ATOM 1456 C CA . GLN A 1 184 ? 9.324 -31.872 17.819 1.00 35.38 184 GLN A CA 1
ATOM 1457 C C . GLN A 1 184 ? 10.362 -32.006 18.929 1.00 35.38 184 GLN A C 1
ATOM 1459 O O . GLN A 1 184 ? 11.441 -31.384 18.778 1.00 35.38 184 GLN A O 1
#

Foldseek 3Di:
DDDPDLDPVPQCLPPAAADEAAELQFHQADADPDALWDQDPVRDIAGDDDDPFAAHQLLLQLVLQLVVCVVVVDDNVVSNVVSRVLSRQLVVDPDNPSVVSDPPRDPCSSPQHLFTPPGDNGRHNHGRCPHNVNQQPFFRPPDPDPGGGRNYDYDYDHNDPDPDPDDDDDPDDSVPPDPPDDDD